Protein AF-A0A913ZLN8-F1 (afdb_monomer_lite)

pLDDT: mean 80.42, std 18.08, range [32.44, 98.0]

InterPro domains:
  IPR011989 Armadillo-like helical [G3DSA:1.25.10.10] (1-167)
  IPR016024 Armadillo-type fold [SSF48371] (2-169)
  IPR052575 Small subunit processome component 20 [PTHR17695] (1-169)

Organism: Patiria miniata (NCBI:txid46514)

Secondary structure (DSSP, 8-state):
-HHHHHHHS-HHHHHHHHHHHHHHHHHHHHH-S-HHHHHHHHHHHHHHHHHS-HHHHHHHHHHHHHGGGSS-HHHHHHHHHHHHHHHHHHGGGGGGGHHHHHHHHHHHHSHHHH--S-------HHHHHHHHHHHHHHHHHHHHHHHHHHHS--TT-HHHHHHHHHHH-HHHHHHHHHSTT-TT--HHHHHHHHHHHHHH-PPPP-

Radius of gyration: 17.84 Å; chains: 1; bounding box: 51×38×48 Å

Sequence (206 aa):
MLATIFSSFPQKTLETYAGMFFIPMATRLVNDESAKCRKITALAIRSLLQKLWVEKRDELFTMATHWLHDNNPAHQCLSSQLCGIFVDAEEAGIQRRLDDILPQIQEHIKPDGLQKDGMSAMETDDTSMEERHTDHMLFNLLSALAKMIKHCSIIGNKAYTDTLNAIWDPSNLIFSIRTPGCVWFRPSSLETCLLLNNQTSLPGPC

Structure (mmCIF, N/CA/C/O backbone):
data_AF-A0A913ZLN8-F1
#
_entry.id   AF-A0A913ZLN8-F1
#
loop_
_atom_site.group_PDB
_atom_site.id
_atom_site.type_symbol
_atom_site.label_atom_id
_atom_site.label_alt_id
_atom_site.label_comp_id
_atom_site.label_asym_id
_atom_site.label_entity_id
_atom_site.label_seq_id
_atom_site.pdbx_PDB_ins_code
_atom_site.Cartn_x
_atom_site.Cartn_y
_atom_site.Cartn_z
_atom_site.occupancy
_atom_site.B_iso_or_equiv
_atom_site.auth_seq_id
_atom_site.auth_comp_id
_atom_site.auth_asym_id
_atom_site.auth_atom_id
_atom_site.pdbx_PDB_model_num
ATOM 1 N N . MET A 1 1 ? -10.386 19.822 1.210 1.00 75.38 1 MET A N 1
ATOM 2 C CA . MET A 1 1 ? -11.855 19.659 1.225 1.00 75.38 1 MET A CA 1
ATOM 3 C C . MET A 1 1 ? -12.263 18.229 1.573 1.00 75.38 1 MET A C 1
ATOM 5 O O . MET A 1 1 ? -12.891 18.064 2.604 1.00 75.38 1 MET A O 1
ATOM 9 N N . LEU A 1 2 ? -11.859 17.197 0.813 1.00 79.62 2 LEU A N 1
ATOM 10 C CA . LEU A 1 2 ? -12.225 15.795 1.111 1.00 79.62 2 LEU A CA 1
ATOM 11 C C . LEU A 1 2 ? -11.795 15.310 2.508 1.00 79.62 2 LEU A C 1
ATOM 13 O O . LEU A 1 2 ? -12.618 14.792 3.249 1.00 79.62 2 LEU A O 1
ATOM 17 N N . ALA A 1 3 ? -10.556 15.576 2.931 1.00 75.50 3 ALA A N 1
ATOM 18 C CA . ALA A 1 3 ? -10.117 15.221 4.289 1.00 75.50 3 ALA A CA 1
ATOM 19 C C . ALA A 1 3 ? -10.977 15.881 5.395 1.00 75.50 3 ALA A C 1
ATOM 21 O O . ALA A 1 3 ? -11.254 15.280 6.431 1.00 75.50 3 ALA A O 1
ATOM 22 N N . THR A 1 4 ? -11.447 17.109 5.153 1.00 79.25 4 THR A N 1
ATOM 23 C CA . THR A 1 4 ? -12.352 17.836 6.056 1.00 79.25 4 THR A CA 1
ATOM 24 C C . THR A 1 4 ? -13.740 17.195 6.085 1.00 79.25 4 THR A C 1
ATOM 26 O O . THR A 1 4 ? -14.309 17.035 7.158 1.00 79.25 4 THR A O 1
ATOM 29 N N . ILE A 1 5 ? -14.247 16.770 4.923 1.00 79.81 5 ILE A N 1
ATOM 30 C CA . ILE A 1 5 ? -15.520 16.048 4.775 1.00 79.81 5 ILE A CA 1
ATOM 31 C C . ILE A 1 5 ? -15.513 14.760 5.608 1.00 79.81 5 ILE A C 1
ATOM 33 O O . ILE A 1 5 ? -16.460 14.504 6.342 1.00 79.81 5 ILE A O 1
ATOM 37 N N . PHE A 1 6 ? -14.425 13.987 5.583 1.00 85.44 6 PHE A N 1
ATOM 38 C CA . PHE A 1 6 ? -14.323 12.745 6.367 1.00 85.44 6 PHE A CA 1
ATOM 39 C C . PHE A 1 6 ? -14.317 12.975 7.883 1.00 85.44 6 PHE A C 1
ATOM 41 O O . PHE A 1 6 ? -14.585 12.057 8.652 1.00 85.44 6 PHE A O 1
ATOM 48 N N . SER A 1 7 ? -14.019 14.199 8.325 1.00 80.50 7 SER A N 1
ATOM 49 C CA . SER A 1 7 ? -14.037 14.564 9.744 1.00 80.50 7 SER A CA 1
ATOM 50 C C . SER A 1 7 ? -15.407 15.059 10.216 1.00 80.50 7 SER A C 1
ATOM 52 O O . SER A 1 7 ? -15.670 15.021 11.414 1.00 80.50 7 SER A O 1
ATOM 54 N N . SER A 1 8 ? -16.270 15.518 9.303 1.00 85.00 8 SER A N 1
ATOM 55 C CA . SER A 1 8 ? -17.603 16.050 9.614 1.00 85.00 8 SER A CA 1
ATOM 56 C C . SER A 1 8 ? -18.755 15.119 9.227 1.00 85.00 8 SER A C 1
ATOM 58 O O . SER A 1 8 ? -19.874 15.311 9.702 1.00 85.00 8 SER A O 1
ATOM 60 N N . PHE A 1 9 ? -18.513 14.121 8.373 1.00 85.94 9 PHE A N 1
ATOM 61 C CA . PHE A 1 9 ? -19.544 13.181 7.945 1.00 85.94 9 PHE A CA 1
ATOM 62 C C . PHE A 1 9 ? -19.979 12.241 9.079 1.00 85.94 9 PHE A C 1
ATOM 64 O O . PHE A 1 9 ? -19.132 11.733 9.817 1.00 85.94 9 PHE A O 1
ATOM 71 N N . PRO A 1 10 ? -21.285 11.934 9.193 1.00 92.12 10 PRO A N 1
ATOM 72 C CA . PRO A 1 10 ? -21.746 10.874 10.078 1.00 92.12 10 PRO A CA 1
ATOM 73 C C . PRO A 1 10 ? -21.091 9.539 9.711 1.00 92.12 10 PRO A C 1
ATOM 75 O O . PRO A 1 10 ? -21.070 9.171 8.536 1.00 92.12 10 PRO A O 1
ATOM 78 N N . GLN A 1 11 ? -20.625 8.790 10.716 1.00 92.19 11 GLN A N 1
ATOM 79 C CA . GLN A 1 11 ? -19.882 7.537 10.527 1.00 92.19 11 GLN A CA 1
ATOM 80 C C . GLN A 1 11 ? -20.578 6.580 9.551 1.00 92.19 11 GLN A C 1
ATOM 82 O O . GLN A 1 11 ? -19.998 6.198 8.545 1.00 92.19 11 GLN A O 1
ATOM 87 N N . LYS A 1 12 ? -21.856 6.256 9.792 1.00 93.19 12 LYS A N 1
ATOM 88 C CA . LYS A 1 12 ? -22.627 5.335 8.935 1.00 93.19 12 LYS A CA 1
ATOM 89 C C . LYS A 1 12 ? -22.721 5.807 7.483 1.00 93.19 12 LYS A C 1
ATOM 91 O O . LYS A 1 12 ? -22.715 4.993 6.569 1.00 93.19 12 LYS A O 1
ATOM 96 N N . THR A 1 13 ? -22.817 7.115 7.264 1.00 92.88 13 THR A N 1
ATOM 97 C CA . THR A 1 13 ? -22.842 7.692 5.916 1.00 92.88 13 THR A CA 1
ATOM 98 C C . THR A 1 13 ? -21.477 7.549 5.253 1.00 92.88 13 THR A C 1
ATOM 100 O O . THR A 1 13 ? -21.404 7.185 4.082 1.00 92.88 13 THR A O 1
ATOM 103 N N . LEU A 1 14 ? -20.397 7.795 5.999 1.00 93.38 14 LEU A N 1
ATOM 104 C CA . LEU A 1 14 ? -19.037 7.624 5.501 1.00 93.38 14 LEU A CA 1
ATOM 105 C C . LEU A 1 14 ? -18.762 6.168 5.097 1.00 93.38 14 LEU A C 1
ATOM 107 O O . LEU A 1 14 ? -18.230 5.955 4.014 1.00 93.38 14 LEU A O 1
ATOM 111 N N . GLU A 1 15 ? -19.196 5.192 5.902 1.00 94.94 15 GLU A N 1
ATOM 112 C CA . GLU A 1 15 ? -19.102 3.756 5.587 1.00 94.94 15 GLU A CA 1
ATOM 113 C C . GLU A 1 15 ? -19.798 3.411 4.263 1.00 94.94 15 GLU A C 1
ATOM 115 O O . GLU A 1 15 ? -19.210 2.778 3.384 1.00 94.94 15 GLU A O 1
ATOM 120 N N . THR A 1 16 ? -21.045 3.863 4.093 1.00 95.12 16 THR A N 1
ATOM 121 C CA . THR A 1 16 ? -21.857 3.578 2.899 1.00 95.12 16 THR A CA 1
ATOM 122 C C . THR A 1 16 ? -21.221 4.121 1.622 1.00 95.12 16 THR A C 1
ATOM 124 O O . THR A 1 16 ? -21.244 3.457 0.588 1.00 95.12 16 THR A O 1
ATOM 127 N N . TYR A 1 17 ? -20.631 5.317 1.684 1.00 94.25 17 TYR A N 1
ATOM 128 C CA . TYR A 1 17 ? -20.071 5.996 0.512 1.00 94.25 17 TYR A CA 1
ATOM 129 C C . TYR A 1 17 ? -18.547 5.867 0.388 1.00 94.25 17 TYR A C 1
ATOM 131 O O . TYR A 1 17 ? -17.961 6.441 -0.530 1.00 94.25 17 TYR A O 1
ATOM 139 N N . ALA A 1 18 ? -17.892 5.095 1.261 1.00 95.62 18 ALA A N 1
ATOM 140 C CA . ALA A 1 18 ? -16.437 4.972 1.309 1.00 95.62 18 ALA A CA 1
ATOM 141 C C . ALA A 1 18 ? -15.834 4.589 -0.050 1.00 95.62 18 ALA A C 1
ATOM 143 O O . ALA A 1 18 ? -14.889 5.232 -0.502 1.00 95.62 18 ALA A O 1
ATOM 144 N N . GLY A 1 19 ? -16.427 3.611 -0.742 1.00 95.31 19 GLY A N 1
ATOM 145 C CA . GLY A 1 19 ? -15.990 3.185 -2.076 1.00 95.31 19 GLY A CA 1
ATOM 146 C C . GLY A 1 19 ? -16.088 4.289 -3.136 1.00 95.31 19 GLY A C 1
ATOM 147 O O . GLY A 1 19 ? -15.181 4.434 -3.954 1.00 95.31 19 GLY A O 1
ATOM 148 N N . MET A 1 20 ? -17.132 5.129 -3.076 1.00 94.44 20 MET A N 1
ATOM 149 C CA . MET A 1 20 ? -17.320 6.249 -4.011 1.00 94.44 20 MET A CA 1
ATOM 150 C C . MET A 1 20 ? -16.271 7.348 -3.832 1.00 94.44 20 MET A C 1
ATOM 152 O O . MET A 1 20 ? -15.946 8.040 -4.792 1.00 94.44 20 MET A O 1
ATOM 156 N N . PHE A 1 21 ? -15.725 7.510 -2.626 1.00 94.56 21 PHE A N 1
ATOM 157 C CA . PHE A 1 21 ? -14.584 8.396 -2.401 1.00 94.56 21 PHE A CA 1
ATOM 158 C C . PHE A 1 21 ? -13.262 7.704 -2.735 1.00 94.56 21 PHE A C 1
ATOM 160 O O . PHE A 1 21 ? -12.391 8.304 -3.363 1.00 94.56 21 PHE A O 1
ATOM 167 N N . PHE A 1 22 ? -13.106 6.448 -2.317 1.00 96.88 22 PHE A N 1
ATOM 168 C CA . PHE A 1 22 ? -11.857 5.708 -2.427 1.00 96.88 22 PHE A CA 1
ATOM 169 C C . PHE A 1 22 ? -11.443 5.479 -3.881 1.00 96.88 22 PHE A C 1
ATOM 171 O O . PHE A 1 22 ? -10.316 5.816 -4.227 1.00 96.88 22 PHE A O 1
ATOM 178 N N . ILE A 1 23 ? -12.334 4.975 -4.743 1.00 94.94 23 ILE A N 1
ATOM 179 C CA . ILE A 1 23 ? -11.979 4.597 -6.123 1.00 94.94 23 ILE A CA 1
ATOM 180 C C . ILE A 1 23 ? -11.486 5.809 -6.941 1.00 94.94 23 ILE A C 1
ATOM 182 O O . ILE A 1 23 ? -10.395 5.732 -7.509 1.00 94.94 23 ILE A O 1
ATOM 186 N N . PRO A 1 24 ? -12.187 6.961 -6.983 1.00 94.25 24 PRO A N 1
ATOM 187 C CA . PRO A 1 24 ? -11.693 8.126 -7.719 1.00 94.25 24 PRO A CA 1
ATOM 188 C C . PRO A 1 24 ? -10.407 8.712 -7.129 1.00 94.25 24 PRO A C 1
ATOM 190 O O . PRO A 1 24 ? -9.556 9.199 -7.868 1.00 94.25 24 PRO A O 1
ATOM 193 N N . MET A 1 25 ? -10.231 8.670 -5.803 1.00 95.31 25 MET A N 1
ATOM 194 C CA . MET A 1 25 ? -8.975 9.107 -5.190 1.00 95.31 25 MET A CA 1
ATOM 195 C C . MET A 1 25 ? -7.825 8.153 -5.528 1.00 95.31 25 MET A C 1
ATOM 197 O O . MET A 1 25 ? -6.728 8.616 -5.831 1.00 95.31 25 MET A O 1
ATOM 201 N N . ALA A 1 26 ? -8.069 6.843 -5.526 1.00 95.56 26 ALA A N 1
ATOM 202 C CA . ALA A 1 26 ? -7.092 5.838 -5.917 1.00 95.56 26 ALA A CA 1
ATOM 203 C C . ALA A 1 26 ? -6.604 6.094 -7.348 1.00 95.56 26 ALA A C 1
ATOM 205 O O . ALA A 1 26 ? -5.412 6.279 -7.558 1.00 95.56 26 ALA A O 1
ATOM 206 N N . THR A 1 27 ? -7.497 6.250 -8.327 1.00 92.81 27 THR A N 1
ATOM 207 C CA . THR A 1 27 ? -7.073 6.498 -9.719 1.00 92.81 27 THR A CA 1
ATOM 208 C C . THR A 1 27 ? -6.265 7.791 -9.884 1.00 92.81 27 THR A C 1
ATOM 210 O O . THR A 1 27 ? -5.369 7.853 -10.726 1.00 92.81 27 THR A O 1
ATOM 213 N N . ARG A 1 28 ? -6.512 8.825 -9.070 1.00 92.69 28 ARG A N 1
ATOM 214 C CA . ARG A 1 28 ? -5.702 10.059 -9.050 1.00 92.69 28 ARG A CA 1
ATOM 215 C C . ARG A 1 28 ? -4.279 9.850 -8.519 1.00 92.69 28 ARG A C 1
ATOM 217 O O . ARG A 1 28 ? -3.421 10.677 -8.809 1.00 92.69 28 ARG A O 1
ATOM 224 N N . LEU A 1 29 ? -3.999 8.782 -7.770 1.00 91.06 29 LEU A N 1
ATOM 225 C CA . LEU A 1 29 ? -2.655 8.528 -7.243 1.00 91.06 29 LEU A CA 1
ATOM 226 C C . LEU A 1 29 ? -1.617 8.261 -8.331 1.00 91.06 29 LEU A C 1
ATOM 228 O O . LEU A 1 29 ? -0.464 8.621 -8.130 1.00 91.06 29 LEU A O 1
ATOM 232 N N . VAL A 1 30 ? -2.012 7.679 -9.463 1.00 86.06 30 VAL A N 1
ATOM 233 C CA . VAL A 1 30 ? -1.095 7.376 -10.576 1.00 86.06 30 VAL A CA 1
ATOM 234 C C . VAL A 1 30 ? -1.316 8.285 -11.786 1.00 86.06 30 VAL A C 1
ATOM 236 O O . VAL A 1 30 ? -0.367 8.579 -12.500 1.00 86.06 30 VAL A O 1
ATOM 239 N N . ASN A 1 31 ? -2.534 8.813 -11.963 1.00 87.31 31 ASN A N 1
ATOM 240 C CA . ASN A 1 31 ? -2.910 9.579 -13.158 1.00 87.31 31 ASN A CA 1
ATOM 241 C C . ASN A 1 31 ? -2.837 11.109 -13.005 1.00 87.31 31 ASN A C 1
ATOM 243 O O . ASN A 1 31 ? -3.039 11.824 -13.982 1.00 87.31 31 ASN A O 1
ATOM 247 N N . ASP A 1 32 ? -2.644 11.648 -11.798 1.00 90.56 32 ASP A N 1
ATOM 248 C CA . ASP A 1 32 ? -2.555 13.103 -11.613 1.00 90.56 32 ASP A CA 1
ATOM 249 C C . ASP A 1 32 ? -1.134 13.593 -11.912 1.00 90.56 32 ASP A C 1
ATOM 251 O O . ASP A 1 32 ? -0.174 13.119 -11.303 1.00 90.56 32 ASP A O 1
ATOM 255 N N . GLU A 1 33 ? -0.988 14.560 -12.818 1.00 87.50 33 GLU A N 1
ATOM 256 C CA . GLU A 1 33 ? 0.309 15.114 -13.229 1.00 87.50 33 GLU A CA 1
ATOM 257 C C . GLU A 1 33 ? 1.041 15.806 -12.064 1.00 87.50 33 GLU A C 1
ATOM 259 O O . GLU A 1 33 ? 2.271 15.738 -11.938 1.00 87.50 33 GLU A O 1
ATOM 264 N N . SER A 1 34 ? 0.293 16.413 -11.137 1.00 92.88 34 SER A N 1
ATOM 265 C CA . SER A 1 34 ? 0.845 17.161 -10.014 1.00 92.88 34 SER A CA 1
ATOM 266 C C . SER A 1 34 ? 1.249 16.234 -8.870 1.00 92.88 34 SER A C 1
ATOM 268 O O . SER A 1 34 ? 0.421 15.686 -8.140 1.00 92.88 34 SER A O 1
ATOM 270 N N . ALA A 1 35 ? 2.557 16.149 -8.607 1.00 90.06 35 ALA A N 1
ATOM 271 C CA . ALA A 1 35 ? 3.088 15.430 -7.444 1.00 90.06 35 ALA A CA 1
ATOM 272 C C . ALA A 1 35 ? 2.493 15.934 -6.115 1.00 90.06 35 ALA A C 1
ATOM 274 O O . ALA A 1 35 ? 2.286 15.161 -5.177 1.00 90.06 35 ALA A O 1
ATOM 275 N N . LYS A 1 36 ? 2.171 17.233 -6.044 1.00 92.31 36 LYS A N 1
ATOM 276 C CA . LYS A 1 36 ? 1.495 17.835 -4.891 1.00 92.31 36 LYS A CA 1
ATOM 277 C C . LYS A 1 36 ? 0.069 17.299 -4.745 1.00 92.31 36 LYS A C 1
ATOM 279 O O . LYS A 1 36 ? -0.316 16.960 -3.628 1.00 92.31 36 LYS A O 1
ATOM 284 N N . CYS A 1 37 ? -0.686 17.186 -5.840 1.00 92.88 37 CYS A N 1
ATOM 285 C CA . CYS A 1 37 ? -2.023 16.589 -5.818 1.00 92.88 37 CYS A CA 1
ATOM 286 C C . CYS A 1 37 ? -1.961 15.121 -5.407 1.00 92.88 37 CYS A C 1
ATOM 288 O O . CYS A 1 37 ? -2.647 14.755 -4.459 1.00 92.88 37 CYS A O 1
ATOM 290 N N . ARG A 1 38 ? -1.068 14.313 -5.999 1.00 93.88 38 ARG A N 1
ATOM 291 C CA . ARG A 1 38 ? -0.874 12.905 -5.599 1.00 93.88 38 ARG A CA 1
ATOM 292 C C . ARG A 1 38 ? -0.622 12.761 -4.095 1.00 93.88 38 ARG A C 1
ATOM 294 O O . ARG A 1 38 ? -1.258 11.945 -3.433 1.00 93.88 38 ARG A O 1
ATOM 301 N N . LYS A 1 39 ? 0.240 13.612 -3.524 1.00 93.19 39 LYS A N 1
ATOM 302 C CA . LYS A 1 39 ? 0.527 13.624 -2.079 1.00 93.19 39 LYS A CA 1
ATOM 303 C C . LYS A 1 39 ? -0.698 13.993 -1.236 1.00 93.19 39 LYS A C 1
ATOM 305 O O . LYS A 1 39 ? -0.956 13.347 -0.224 1.00 93.19 39 LYS A O 1
ATOM 310 N N . ILE A 1 40 ? -1.454 15.019 -1.629 1.00 93.56 40 ILE A N 1
ATOM 311 C CA . ILE A 1 40 ? -2.674 15.433 -0.916 1.00 93.56 40 ILE A CA 1
ATOM 312 C C . ILE A 1 40 ? -3.750 14.342 -1.004 1.00 93.56 40 ILE A C 1
ATOM 314 O O . ILE A 1 40 ? -4.418 14.064 -0.011 1.00 93.56 40 ILE A O 1
ATOM 318 N N . THR A 1 41 ? -3.886 13.694 -2.159 1.00 95.69 41 THR A N 1
ATOM 319 C CA . THR A 1 41 ? -4.802 12.572 -2.374 1.00 95.69 41 THR A CA 1
ATOM 320 C C . THR A 1 41 ? -4.435 11.379 -1.497 1.00 95.69 41 THR A C 1
ATOM 322 O O . THR A 1 41 ? -5.307 10.847 -0.818 1.00 95.69 41 THR A O 1
ATOM 325 N N . ALA A 1 42 ? -3.152 11.012 -1.412 1.00 95.62 42 ALA A N 1
ATOM 326 C CA . ALA A 1 42 ? -2.692 9.949 -0.517 1.00 95.62 42 ALA A CA 1
ATOM 327 C C . ALA A 1 42 ? -3.033 10.243 0.955 1.00 95.62 42 ALA A C 1
ATOM 329 O O . ALA A 1 42 ? -3.521 9.368 1.669 1.00 95.62 42 ALA A O 1
ATOM 330 N N . LEU A 1 43 ? -2.852 11.494 1.397 1.00 94.69 43 LEU A N 1
ATOM 331 C CA . LEU A 1 43 ? -3.252 11.923 2.741 1.00 94.69 43 LEU A CA 1
ATOM 332 C C . LEU A 1 43 ? -4.769 11.832 2.947 1.00 94.69 43 LEU A C 1
ATOM 334 O O . LEU A 1 43 ? -5.209 11.383 4.000 1.00 94.69 43 LEU A O 1
ATOM 338 N N . ALA A 1 44 ? -5.566 12.217 1.949 1.00 95.62 44 ALA A N 1
ATOM 339 C CA . ALA A 1 44 ? -7.020 12.119 2.021 1.00 95.62 44 ALA A CA 1
ATOM 340 C C . ALA A 1 44 ? -7.498 10.659 2.095 1.00 95.62 44 ALA A C 1
ATOM 342 O O . ALA A 1 44 ? -8.359 10.357 2.919 1.00 95.62 44 ALA A O 1
ATOM 343 N N . ILE A 1 45 ? -6.911 9.752 1.305 1.00 97.25 45 ILE A N 1
ATOM 344 C CA . ILE A 1 45 ? -7.191 8.309 1.377 1.00 97.25 45 ILE A CA 1
ATOM 345 C C . ILE A 1 45 ? -6.833 7.779 2.763 1.00 97.25 45 ILE A C 1
ATOM 347 O O . ILE A 1 45 ? -7.662 7.135 3.397 1.00 97.25 45 ILE A O 1
ATOM 351 N N . ARG A 1 46 ? -5.642 8.100 3.279 1.00 96.75 46 ARG A N 1
ATOM 352 C CA . ARG A 1 46 ? -5.238 7.695 4.631 1.00 96.75 46 ARG A CA 1
ATOM 353 C C . ARG A 1 46 ? -6.245 8.164 5.685 1.00 96.75 46 ARG A C 1
ATOM 355 O O . ARG A 1 46 ? -6.669 7.367 6.517 1.00 96.75 46 ARG A O 1
ATOM 362 N N . SER A 1 47 ? -6.661 9.431 5.631 1.00 95.19 47 SER A N 1
ATOM 363 C CA . SER A 1 47 ? -7.665 9.980 6.550 1.00 95.19 47 SER A CA 1
ATOM 364 C C . SER A 1 47 ? -9.027 9.298 6.422 1.00 95.19 47 SER A C 1
ATOM 366 O O . SER A 1 47 ? -9.687 9.106 7.438 1.00 95.19 47 SER A O 1
ATOM 368 N N . LEU A 1 48 ? -9.446 8.917 5.209 1.00 96.56 48 LEU A N 1
ATOM 369 C CA . LEU A 1 48 ? -10.651 8.113 5.003 1.00 96.56 48 LEU A CA 1
ATOM 370 C C . LEU A 1 48 ? -10.506 6.762 5.709 1.00 96.56 48 LEU A C 1
ATOM 372 O O . LEU A 1 48 ? -11.322 6.439 6.564 1.00 96.56 48 LEU A O 1
ATOM 376 N N . LEU A 1 49 ? -9.442 6.011 5.410 1.00 97.12 49 LEU A N 1
ATOM 377 C CA . LEU A 1 49 ? -9.219 4.670 5.957 1.00 97.12 49 LEU A CA 1
ATOM 378 C C . LEU A 1 49 ? -9.205 4.661 7.489 1.00 97.12 49 LEU A C 1
ATOM 380 O O . LEU A 1 49 ? -9.840 3.802 8.091 1.00 97.12 49 LEU A O 1
ATOM 384 N N . GLN A 1 50 ? -8.555 5.646 8.117 1.00 95.19 50 GLN A N 1
ATOM 385 C CA . GLN A 1 50 ? -8.504 5.793 9.577 1.00 95.19 50 GLN A CA 1
ATOM 386 C C . GLN A 1 50 ? -9.876 6.010 10.225 1.00 95.19 50 GLN A C 1
ATOM 388 O O . GLN A 1 50 ? -10.038 5.738 11.414 1.00 95.19 50 GLN A O 1
ATOM 393 N N . LYS A 1 51 ? -10.857 6.513 9.469 1.00 94.69 51 LYS A N 1
ATOM 394 C CA . LYS A 1 51 ? -12.225 6.704 9.952 1.00 94.69 51 LYS A CA 1
ATOM 395 C C . LYS A 1 51 ? -13.095 5.475 9.759 1.00 94.69 51 LYS A C 1
ATOM 397 O O . LYS A 1 51 ? -14.049 5.342 10.507 1.00 94.69 51 LYS A O 1
ATOM 402 N N . LEU A 1 52 ? -12.792 4.600 8.805 1.00 96.12 52 LEU A N 1
ATOM 403 C CA . LEU A 1 52 ? -13.617 3.427 8.515 1.00 96.12 52 LEU A CA 1
ATOM 404 C C . LEU A 1 52 ? -13.469 2.341 9.579 1.00 96.12 52 LEU A C 1
ATOM 406 O O . LEU A 1 52 ? -12.381 2.146 10.133 1.00 96.12 52 LEU A O 1
ATOM 410 N N . TRP A 1 53 ? -14.549 1.603 9.805 1.00 96.00 53 TRP A N 1
A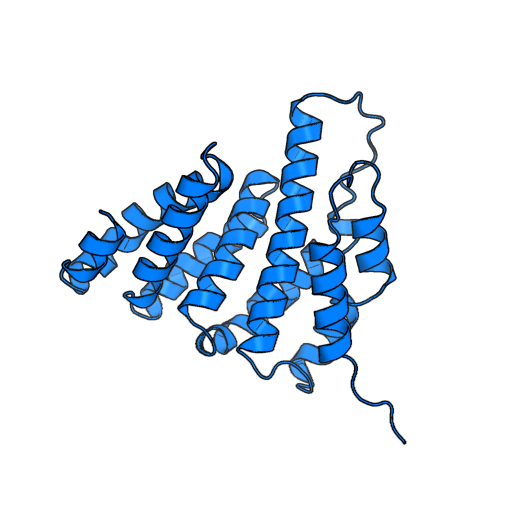TOM 411 C CA . TRP A 1 53 ? -14.543 0.346 10.538 1.00 96.00 53 TRP A CA 1
ATOM 412 C C . TRP A 1 53 ? -13.734 -0.718 9.801 1.00 96.00 53 TRP A C 1
ATOM 414 O O . TRP A 1 53 ? -13.441 -0.606 8.606 1.00 96.00 53 TRP A O 1
ATOM 424 N N . VAL A 1 54 ? -13.332 -1.740 10.553 1.00 95.31 54 VAL A N 1
ATOM 425 C CA . VAL A 1 54 ? -12.418 -2.779 10.074 1.00 95.31 54 VAL A CA 1
ATOM 426 C C . VAL A 1 54 ? -13.017 -3.495 8.868 1.00 95.31 54 VAL A C 1
ATOM 428 O O . VAL A 1 54 ? -12.336 -3.646 7.864 1.00 95.31 54 VAL A O 1
ATOM 431 N N . GLU A 1 55 ? -14.307 -3.814 8.903 1.00 95.44 55 GLU A N 1
ATOM 432 C CA . GLU A 1 55 ? -15.007 -4.551 7.851 1.00 95.44 55 GLU A CA 1
ATOM 433 C C . GLU A 1 55 ? -14.970 -3.799 6.515 1.00 95.44 55 GLU A C 1
ATOM 435 O O . GLU A 1 55 ? -14.573 -4.349 5.490 1.00 95.44 55 GLU A O 1
ATOM 440 N N . LYS A 1 56 ? -15.297 -2.501 6.518 1.00 97.25 56 LYS A N 1
ATOM 441 C CA . LYS A 1 56 ? -15.246 -1.687 5.295 1.00 97.25 56 LYS A CA 1
ATOM 442 C C . LYS A 1 56 ? -13.816 -1.471 4.820 1.00 97.25 56 LYS A C 1
ATOM 444 O O . LYS A 1 56 ? -13.556 -1.443 3.619 1.00 97.25 56 LYS A O 1
ATOM 449 N N . ARG A 1 57 ? -12.873 -1.313 5.750 1.00 97.06 57 ARG A N 1
ATOM 450 C CA . ARG A 1 57 ? -11.450 -1.211 5.422 1.00 97.06 57 ARG A CA 1
ATOM 451 C C . ARG A 1 57 ? -10.948 -2.493 4.757 1.00 97.06 57 ARG A C 1
ATOM 453 O O . ARG A 1 57 ? -10.142 -2.404 3.838 1.00 97.06 57 ARG A O 1
ATOM 460 N N . ASP A 1 58 ? -11.452 -3.649 5.178 1.00 96.19 58 ASP A N 1
ATOM 461 C CA . ASP A 1 58 ? -11.145 -4.958 4.597 1.00 96.19 58 ASP A CA 1
ATOM 462 C C . ASP A 1 58 ? -11.665 -5.072 3.177 1.00 96.19 58 ASP A C 1
ATOM 464 O O . ASP A 1 58 ? -10.884 -5.403 2.291 1.00 96.19 58 ASP A O 1
ATOM 468 N N . GLU A 1 59 ? -12.917 -4.682 2.937 1.00 96.75 59 GLU A N 1
ATOM 469 C CA . GLU A 1 59 ? -13.476 -4.621 1.584 1.00 96.75 59 GLU A CA 1
ATOM 470 C C . GLU A 1 59 ? -12.616 -3.754 0.647 1.00 96.75 59 GLU A C 1
ATOM 472 O O . GLU A 1 59 ? -12.287 -4.163 -0.469 1.00 96.75 59 GLU A O 1
ATOM 477 N N . LEU A 1 60 ? -12.213 -2.559 1.101 1.00 97.69 60 LEU A N 1
ATOM 478 C CA . LEU A 1 60 ? -11.378 -1.660 0.299 1.00 97.69 60 LEU A CA 1
ATOM 479 C C . LEU A 1 60 ? -9.962 -2.204 0.089 1.00 97.69 60 LEU A C 1
ATOM 481 O O . LEU A 1 60 ? -9.384 -1.986 -0.976 1.00 97.69 60 LEU A O 1
ATOM 485 N N . PHE A 1 61 ? -9.400 -2.897 1.080 1.00 97.12 61 PHE A N 1
ATOM 486 C CA . PHE A 1 61 ? -8.086 -3.520 0.956 1.00 97.12 61 PHE A CA 1
ATOM 487 C C . PHE A 1 61 ? -8.111 -4.673 -0.045 1.00 97.12 61 PHE A C 1
ATOM 489 O O . PHE A 1 61 ? -7.267 -4.703 -0.932 1.00 97.12 61 PHE A O 1
ATOM 496 N N . THR A 1 62 ? -9.105 -5.563 0.034 1.00 95.50 62 THR A N 1
ATOM 497 C CA . THR A 1 62 ? -9.293 -6.658 -0.930 1.00 95.50 62 THR A CA 1
ATOM 498 C C . THR A 1 62 ? -9.432 -6.127 -2.354 1.00 95.50 62 THR A C 1
ATOM 500 O O . THR A 1 62 ? -8.832 -6.665 -3.280 1.00 95.50 62 THR A O 1
ATOM 503 N N . MET A 1 63 ? -10.174 -5.033 -2.543 1.00 95.06 63 MET A N 1
ATOM 504 C CA . MET A 1 63 ? -10.263 -4.379 -3.849 1.00 95.06 63 MET A CA 1
ATOM 505 C C . MET A 1 63 ? -8.907 -3.822 -4.308 1.00 95.06 63 MET A C 1
ATOM 507 O O . MET A 1 63 ? -8.544 -3.978 -5.471 1.00 95.06 63 MET A O 1
ATOM 511 N N . ALA A 1 64 ? -8.149 -3.190 -3.408 1.00 95.31 64 ALA A N 1
ATOM 512 C CA . ALA A 1 64 ? -6.838 -2.642 -3.735 1.00 95.31 64 ALA A CA 1
ATOM 513 C C . ALA A 1 64 ? -5.829 -3.734 -4.111 1.00 95.31 64 ALA A C 1
ATOM 515 O O . ALA A 1 64 ? -5.117 -3.565 -5.097 1.00 95.31 64 ALA A O 1
ATOM 516 N N . THR A 1 65 ? -5.771 -4.848 -3.377 1.00 94.00 65 THR A N 1
ATOM 517 C CA . THR A 1 65 ? -4.853 -5.965 -3.662 1.00 94.00 65 THR A CA 1
ATOM 518 C C . THR A 1 65 ? -5.276 -6.782 -4.881 1.00 94.00 65 THR A C 1
ATOM 520 O O . THR A 1 65 ? -4.423 -7.329 -5.574 1.00 94.00 65 THR A O 1
ATOM 523 N N . HIS A 1 66 ? -6.563 -6.799 -5.239 1.00 93.88 66 HIS A N 1
ATOM 524 C CA . HIS A 1 66 ? -7.007 -7.402 -6.497 1.00 93.88 66 HIS A CA 1
ATOM 525 C C . HIS A 1 66 ? -6.317 -6.768 -7.719 1.00 93.88 66 HIS A C 1
ATOM 527 O O . HIS A 1 66 ? -5.927 -7.480 -8.639 1.00 93.88 66 HIS A O 1
ATOM 533 N N . TRP A 1 67 ? -6.097 -5.447 -7.724 1.00 93.81 67 TRP A N 1
ATOM 534 C CA . TRP A 1 67 ? -5.393 -4.756 -8.818 1.00 93.81 67 TRP A CA 1
ATOM 535 C C . TRP A 1 67 ? -3.914 -5.135 -8.959 1.00 93.81 67 TRP A C 1
ATOM 537 O O . TRP A 1 67 ? -3.324 -4.852 -9.999 1.00 93.81 67 TRP A O 1
ATOM 547 N N . LEU A 1 68 ? -3.315 -5.772 -7.950 1.00 90.19 68 LEU A N 1
ATOM 548 C CA . LEU A 1 68 ? -1.940 -6.263 -8.035 1.00 90.19 68 LEU A CA 1
ATOM 549 C C . LEU A 1 68 ? -1.821 -7.454 -8.999 1.00 90.19 68 LEU A C 1
ATOM 551 O O . LEU A 1 68 ? -0.822 -7.598 -9.693 1.00 90.19 68 LEU A O 1
ATOM 555 N N . HIS A 1 69 ? -2.887 -8.247 -9.103 1.00 89.62 69 HIS A N 1
ATOM 556 C CA . HIS A 1 69 ? -2.957 -9.437 -9.951 1.00 89.62 69 HIS A CA 1
ATOM 557 C C . HIS A 1 69 ? -3.446 -9.128 -11.377 1.00 89.62 69 HIS A C 1
ATOM 559 O O . HIS A 1 69 ? -3.675 -10.043 -12.165 1.00 89.62 69 HIS A O 1
ATOM 565 N N . ASP A 1 70 ? -3.656 -7.853 -11.714 1.00 89.12 70 ASP A N 1
ATOM 566 C CA . ASP A 1 70 ? -4.035 -7.453 -13.067 1.00 89.12 70 ASP A CA 1
ATOM 567 C C . ASP A 1 70 ? -2.815 -7.475 -14.003 1.00 89.12 70 ASP A C 1
ATOM 569 O O . ASP A 1 70 ? -1.676 -7.297 -13.578 1.00 89.12 70 ASP A O 1
ATOM 573 N N . ASN A 1 71 ? -3.050 -7.626 -15.304 1.00 85.69 71 ASN A N 1
ATOM 574 C CA . ASN A 1 71 ? -2.004 -7.628 -16.323 1.00 85.69 71 ASN A CA 1
ATOM 575 C C . ASN A 1 71 ? -1.503 -6.220 -16.683 1.00 85.69 71 ASN A C 1
ATOM 577 O O . ASN A 1 71 ? -0.534 -6.106 -17.439 1.00 85.69 71 ASN A O 1
ATOM 581 N N . ASN A 1 72 ? -2.152 -5.172 -16.165 1.00 89.25 72 ASN A N 1
ATOM 582 C CA . ASN A 1 72 ? -1.847 -3.770 -16.437 1.00 89.25 72 ASN A CA 1
ATOM 583 C C . ASN A 1 72 ? -0.850 -3.187 -15.405 1.00 89.25 72 ASN A C 1
ATOM 585 O O . ASN A 1 72 ? -1.230 -3.009 -14.242 1.00 89.25 72 ASN A O 1
ATOM 589 N N . PRO A 1 73 ? 0.371 -2.783 -15.813 1.00 88.12 73 PRO A N 1
ATOM 590 C CA . PRO A 1 73 ? 1.371 -2.202 -14.910 1.00 88.12 73 PRO A CA 1
ATOM 591 C C . PRO A 1 73 ? 0.882 -0.976 -14.127 1.00 88.12 73 PRO A C 1
ATOM 593 O O . PRO A 1 73 ? 1.257 -0.783 -12.970 1.00 88.12 73 PRO A O 1
ATOM 596 N N . ALA A 1 74 ? -0.003 -0.152 -14.700 1.00 90.56 74 ALA A N 1
ATOM 597 C CA . ALA A 1 74 ? -0.567 1.001 -14.001 1.00 90.56 74 ALA A CA 1
ATOM 598 C C . ALA A 1 74 ? -1.485 0.585 -12.838 1.00 90.56 74 ALA A C 1
ATOM 600 O O . ALA A 1 74 ? -1.486 1.236 -11.789 1.00 90.56 74 ALA A O 1
ATOM 601 N N . HIS A 1 75 ? -2.229 -0.518 -12.985 1.00 93.62 75 HIS A N 1
ATOM 602 C CA . HIS A 1 75 ? -3.056 -1.076 -11.910 1.00 93.62 75 HIS A CA 1
ATOM 603 C C . HIS A 1 75 ? -2.187 -1.655 -10.789 1.00 93.62 75 HIS A C 1
ATOM 605 O O . HIS A 1 75 ? -2.449 -1.396 -9.612 1.00 93.62 75 HIS A O 1
ATOM 611 N N . GLN A 1 76 ? -1.098 -2.337 -11.139 1.00 93.25 76 GLN A N 1
ATOM 612 C CA . GLN A 1 76 ? -0.154 -2.879 -10.162 1.00 93.25 76 GLN A CA 1
ATOM 613 C C . GLN A 1 76 ? 0.612 -1.762 -9.424 1.00 93.25 76 GLN A C 1
ATOM 615 O O . GLN A 1 76 ? 0.761 -1.786 -8.196 1.00 93.25 76 GLN A O 1
ATOM 620 N N . CYS A 1 77 ? 1.019 -0.708 -10.141 1.00 92.88 77 CYS A N 1
ATOM 621 C CA . CYS A 1 77 ? 1.597 0.508 -9.560 1.00 92.88 77 CYS A CA 1
ATOM 622 C C . CYS A 1 77 ? 0.621 1.196 -8.591 1.00 92.88 77 CYS A C 1
ATOM 624 O O . CYS A 1 77 ? 1.020 1.641 -7.512 1.00 92.88 77 CYS A O 1
ATOM 626 N N . LEU A 1 78 ? -0.663 1.271 -8.947 1.00 95.75 78 LEU A N 1
ATOM 627 C CA . LEU A 1 78 ? -1.699 1.809 -8.069 1.00 95.75 78 LEU A CA 1
ATOM 628 C C . LEU A 1 78 ? -1.875 0.947 -6.811 1.00 95.75 78 LEU A C 1
ATOM 630 O O . LEU A 1 78 ? -1.882 1.470 -5.694 1.00 95.75 78 LEU A O 1
ATOM 634 N N . SER A 1 79 ? -2.002 -0.368 -6.988 1.00 96.38 79 SER A N 1
ATOM 635 C CA . SER A 1 79 ? -2.193 -1.329 -5.902 1.00 96.38 79 SER A CA 1
ATOM 636 C C . SER A 1 79 ? -1.053 -1.281 -4.883 1.00 96.38 79 SER A C 1
ATOM 638 O O . SER A 1 79 ? -1.285 -1.096 -3.687 1.00 96.38 79 SER A O 1
ATOM 640 N N . SER A 1 80 ? 0.191 -1.346 -5.358 1.00 95.19 80 SER A N 1
ATOM 641 C CA . SER A 1 80 ? 1.391 -1.265 -4.517 1.00 95.19 80 SER A CA 1
ATOM 642 C C . SER A 1 80 ? 1.474 0.051 -3.732 1.00 95.19 80 SER A C 1
ATOM 644 O O . SER A 1 80 ? 1.813 0.051 -2.545 1.00 95.19 80 SER A O 1
ATOM 646 N N . GLN A 1 81 ? 1.100 1.181 -4.342 1.00 95.94 81 GLN A N 1
ATOM 647 C CA . GLN A 1 81 ? 1.043 2.468 -3.647 1.00 95.94 81 GLN A CA 1
ATOM 648 C C . GLN A 1 81 ? -0.027 2.479 -2.549 1.00 95.94 81 GLN A C 1
ATOM 650 O O . GLN A 1 81 ? 0.218 2.971 -1.442 1.00 95.94 81 GLN A O 1
ATOM 655 N N . LEU A 1 82 ? -1.210 1.928 -2.837 1.00 97.62 82 LEU A N 1
ATOM 656 C CA . LEU A 1 82 ? -2.295 1.808 -1.867 1.00 97.62 82 LEU A CA 1
ATOM 657 C C . LEU A 1 82 ? -1.900 0.910 -0.697 1.00 97.62 82 LEU A C 1
ATOM 659 O O . LEU A 1 82 ? -2.175 1.285 0.440 1.00 97.62 82 LEU A O 1
ATOM 663 N N . CYS A 1 83 ? -1.194 -0.198 -0.938 1.00 96.88 83 CYS A N 1
ATOM 664 C CA . CYS A 1 83 ? -0.676 -1.066 0.123 1.00 96.88 83 CYS A CA 1
ATOM 665 C C . CYS A 1 83 ? 0.124 -0.260 1.155 1.00 96.88 83 CYS A C 1
ATOM 667 O O . CYS A 1 83 ? -0.152 -0.328 2.352 1.00 96.88 83 CYS A O 1
ATOM 669 N N . GLY A 1 84 ? 1.041 0.600 0.699 1.00 95.75 84 GLY A N 1
ATOM 670 C CA . GLY A 1 84 ? 1.793 1.488 1.586 1.00 95.75 84 GLY A CA 1
ATOM 671 C C . GLY A 1 84 ? 0.922 2.488 2.362 1.00 95.75 84 GLY A C 1
ATOM 672 O O . GLY A 1 84 ? 1.263 2.829 3.493 1.00 95.75 84 GLY A O 1
ATOM 673 N N . ILE A 1 85 ? -0.193 2.952 1.786 1.00 97.62 85 ILE A N 1
ATOM 674 C CA . ILE A 1 85 ? -1.152 3.852 2.452 1.00 97.62 85 ILE A CA 1
ATOM 675 C C . ILE A 1 85 ? -1.980 3.100 3.505 1.00 97.62 85 ILE A C 1
ATOM 677 O O . ILE A 1 85 ? -2.233 3.650 4.576 1.00 97.62 85 ILE A O 1
ATOM 681 N N . PHE A 1 86 ? -2.377 1.852 3.238 1.00 98.00 86 PHE A N 1
ATOM 682 C CA . PHE A 1 86 ? -3.053 1.003 4.223 1.00 98.00 86 PHE A CA 1
ATOM 683 C C . PHE A 1 86 ? -2.155 0.722 5.424 1.00 98.00 86 PHE A C 1
ATOM 685 O O . PHE A 1 86 ? -2.618 0.853 6.555 1.00 98.00 86 PHE A O 1
ATOM 692 N N . VAL A 1 87 ? -0.868 0.437 5.203 1.00 96.62 87 VAL A N 1
ATOM 693 C CA . VAL A 1 87 ? 0.095 0.284 6.304 1.00 96.62 87 VAL A CA 1
ATOM 694 C C . VAL A 1 87 ? 0.173 1.566 7.143 1.00 96.62 87 VAL A C 1
ATOM 696 O O . VAL A 1 87 ? 0.094 1.496 8.364 1.00 96.62 87 VAL A O 1
ATOM 699 N N . ASP A 1 88 ? 0.239 2.747 6.518 1.00 95.62 88 ASP A N 1
ATOM 700 C CA . ASP A 1 88 ? 0.268 4.030 7.246 1.00 95.62 88 ASP A CA 1
ATOM 701 C C . ASP A 1 88 ? -1.051 4.353 7.982 1.00 95.62 88 ASP A C 1
ATOM 703 O O . ASP A 1 88 ? -1.075 5.197 8.887 1.00 95.62 88 ASP A O 1
ATOM 707 N N . ALA A 1 89 ? -2.176 3.785 7.539 1.00 96.50 89 ALA A N 1
ATOM 708 C CA . ALA A 1 89 ? -3.497 4.014 8.120 1.00 96.50 89 ALA A CA 1
ATOM 709 C C . ALA A 1 89 ? -3.809 3.045 9.269 1.00 96.50 89 ALA A C 1
ATOM 711 O O . ALA A 1 89 ? -4.406 3.462 10.260 1.00 96.50 89 ALA A O 1
ATOM 712 N N . GLU A 1 90 ? -3.442 1.770 9.120 1.00 95.19 90 GLU A N 1
ATOM 713 C CA . GLU A 1 90 ? -3.687 0.709 10.103 1.00 95.19 90 GLU A CA 1
ATOM 714 C C . GLU A 1 90 ? -2.551 0.563 11.122 1.00 95.19 90 GLU A C 1
ATOM 716 O O . GLU A 1 90 ? -2.789 0.067 12.223 1.00 95.19 90 GLU A O 1
ATOM 721 N N . GLU A 1 91 ? -1.335 0.989 10.770 1.00 94.38 91 GLU A N 1
ATOM 722 C CA . GLU A 1 91 ? -0.115 0.787 11.555 1.00 94.38 91 GLU A CA 1
ATOM 723 C C . GLU A 1 91 ? 0.020 -0.691 11.966 1.00 94.38 91 GLU A C 1
ATOM 725 O O . GLU A 1 91 ? -0.017 -1.565 11.101 1.00 94.38 91 GLU A O 1
ATOM 730 N N . ALA A 1 92 ? 0.123 -1.005 13.262 1.00 92.94 92 ALA A N 1
ATOM 731 C CA . ALA A 1 92 ? 0.210 -2.388 13.747 1.00 92.94 92 ALA A CA 1
ATOM 732 C C . ALA A 1 92 ? -1.013 -3.250 13.363 1.00 92.94 92 ALA A C 1
ATOM 734 O O . ALA A 1 92 ? -0.913 -4.475 13.301 1.00 92.94 92 ALA A O 1
ATOM 735 N N . GLY A 1 93 ? -2.158 -2.629 13.049 1.00 93.00 93 GLY A N 1
ATOM 736 C CA . GLY A 1 93 ? -3.364 -3.316 12.586 1.00 93.00 93 GLY A CA 1
ATOM 737 C C . GLY A 1 93 ? -3.182 -4.070 11.266 1.00 93.00 93 GLY A C 1
ATOM 738 O O . GLY A 1 93 ? -3.919 -5.024 11.026 1.00 93.00 93 GLY A O 1
ATOM 739 N N . ILE A 1 94 ? -2.170 -3.728 10.454 1.00 94.38 94 ILE A N 1
ATOM 740 C CA . ILE A 1 94 ? -1.871 -4.455 9.211 1.00 94.38 94 ILE A CA 1
ATOM 741 C C . ILE A 1 94 ? -1.404 -5.896 9.469 1.00 94.38 94 ILE A C 1
ATOM 743 O O . ILE A 1 94 ? -1.468 -6.726 8.566 1.00 94.38 94 ILE A O 1
ATOM 747 N N . GLN A 1 95 ? -0.989 -6.224 10.701 1.00 93.44 95 GLN A N 1
ATOM 748 C CA . GLN A 1 95 ? -0.488 -7.550 11.071 1.00 93.44 95 GLN A CA 1
ATOM 749 C C . GLN A 1 95 ? -1.440 -8.685 10.664 1.00 93.44 95 GLN A C 1
ATOM 751 O O . GLN A 1 95 ? -0.993 -9.733 10.213 1.00 93.44 95 GLN A O 1
ATOM 756 N N . ARG A 1 96 ? -2.754 -8.453 10.758 1.00 93.56 96 ARG A N 1
ATOM 757 C CA . ARG A 1 96 ? -3.809 -9.415 10.388 1.00 93.56 96 ARG A CA 1
ATOM 758 C C . ARG A 1 96 ? -3.881 -9.748 8.893 1.00 93.56 96 ARG A C 1
ATOM 760 O O . ARG A 1 96 ? -4.656 -10.613 8.518 1.00 93.56 96 ARG A O 1
ATOM 767 N N . ARG A 1 97 ? -3.140 -9.021 8.052 1.00 93.50 97 ARG A N 1
ATOM 768 C CA . ARG A 1 97 ? -3.104 -9.186 6.592 1.00 93.50 97 ARG A CA 1
ATOM 769 C C . ARG A 1 97 ? -1.744 -9.652 6.082 1.00 93.50 97 ARG A C 1
ATOM 771 O O . ARG A 1 97 ? -1.568 -9.769 4.874 1.00 93.50 97 ARG A O 1
ATOM 778 N N . LEU A 1 98 ? -0.766 -9.847 6.972 1.00 92.62 98 LEU A N 1
ATOM 779 C CA . LEU A 1 98 ? 0.602 -10.194 6.577 1.00 92.62 98 LEU A CA 1
ATOM 780 C C . LEU A 1 98 ? 0.666 -11.535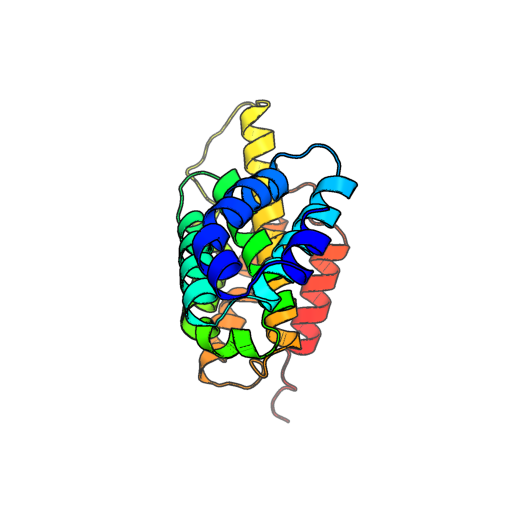 5.854 1.00 92.62 98 LEU A C 1
ATOM 782 O O . LEU A 1 98 ? 1.379 -11.634 4.858 1.00 92.62 98 LEU A O 1
ATOM 786 N N . ASP A 1 99 ? -0.121 -12.507 6.315 1.00 91.81 99 ASP A N 1
ATOM 787 C CA . ASP A 1 99 ? -0.231 -13.828 5.694 1.00 91.81 99 ASP A CA 1
ATOM 788 C C . ASP A 1 99 ? -0.697 -13.744 4.230 1.00 91.81 99 ASP A C 1
ATOM 790 O O . ASP A 1 99 ? -0.250 -14.534 3.405 1.00 91.81 99 ASP A O 1
ATOM 794 N N . ASP A 1 100 ? -1.518 -12.745 3.885 1.00 90.56 100 ASP A N 1
ATOM 795 C CA . ASP A 1 100 ? -2.016 -12.549 2.520 1.00 90.56 100 ASP A CA 1
ATOM 796 C C . ASP A 1 100 ? -1.070 -11.690 1.664 1.00 90.56 100 ASP A C 1
ATOM 798 O O . ASP A 1 100 ? -0.843 -11.990 0.492 1.00 90.56 100 ASP A O 1
ATOM 802 N N . ILE A 1 101 ? -0.520 -10.600 2.218 1.00 92.19 101 ILE A N 1
ATOM 803 C CA . ILE A 1 101 ? 0.225 -9.604 1.425 1.00 92.19 101 ILE A CA 1
ATOM 804 C C . ILE A 1 101 ? 1.711 -9.932 1.250 1.00 92.19 101 ILE A C 1
ATOM 806 O O . ILE A 1 101 ? 2.289 -9.584 0.222 1.00 92.19 101 ILE A O 1
ATOM 810 N N . LEU A 1 102 ? 2.358 -10.592 2.218 1.00 92.06 102 LEU A N 1
ATOM 811 C CA . LEU A 1 102 ? 3.784 -10.919 2.100 1.00 92.06 102 LEU A CA 1
ATOM 812 C C . LEU A 1 102 ? 4.074 -11.894 0.945 1.00 92.06 102 LEU A C 1
ATOM 814 O O . LEU A 1 102 ? 5.028 -11.633 0.208 1.00 92.06 102 LEU A O 1
ATOM 818 N N . PRO A 1 103 ? 3.270 -12.953 0.716 1.00 91.19 103 PRO A N 1
ATOM 819 C CA . PRO A 1 103 ? 3.440 -13.806 -0.458 1.00 91.19 103 PRO A CA 1
ATOM 820 C C . PRO A 1 103 ? 3.275 -13.044 -1.778 1.00 91.19 103 PRO A C 1
ATOM 822 O O . PRO A 1 103 ? 4.060 -13.254 -2.697 1.00 91.19 103 PRO A O 1
ATOM 825 N N . GLN A 1 104 ? 2.323 -12.107 -1.852 1.00 90.75 104 GLN A N 1
ATOM 826 C CA . GLN A 1 104 ? 2.124 -11.273 -3.043 1.00 90.75 104 GLN A CA 1
ATOM 827 C C . GLN A 1 104 ? 3.346 -10.383 -3.308 1.00 90.75 104 GLN A C 1
ATOM 829 O O . GLN A 1 104 ? 3.844 -10.312 -4.428 1.00 90.75 104 GLN A O 1
ATOM 834 N N . ILE A 1 105 ? 3.897 -9.742 -2.270 1.00 89.94 105 ILE A N 1
ATOM 835 C CA . ILE A 1 105 ? 5.134 -8.954 -2.397 1.00 89.94 105 ILE A CA 1
ATOM 836 C C . ILE A 1 105 ? 6.280 -9.833 -2.917 1.00 89.94 105 ILE A C 1
ATOM 838 O O . ILE A 1 105 ? 7.009 -9.418 -3.816 1.00 89.94 105 ILE A O 1
ATOM 842 N N . GLN A 1 106 ? 6.430 -11.046 -2.382 1.00 88.31 106 GLN A N 1
ATOM 843 C CA . GLN A 1 106 ? 7.451 -11.989 -2.835 1.00 88.31 106 GLN A CA 1
ATOM 844 C C . GLN A 1 106 ? 7.269 -12.374 -4.309 1.00 88.31 106 GLN A C 1
ATOM 846 O O . GLN A 1 106 ? 8.255 -12.448 -5.036 1.00 88.31 106 GLN A O 1
ATOM 851 N N . GLU A 1 107 ? 6.039 -12.630 -4.751 1.00 87.25 107 GLU A N 1
ATOM 852 C CA . GLU A 1 107 ? 5.732 -12.991 -6.137 1.00 87.25 107 GLU A CA 1
ATOM 853 C C . GLU A 1 107 ? 6.129 -11.883 -7.119 1.00 87.25 107 GLU A C 1
ATOM 855 O O . GLU A 1 107 ? 6.849 -12.146 -8.080 1.00 87.25 107 GLU A O 1
ATOM 860 N N . HIS A 1 108 ? 5.755 -10.635 -6.831 1.00 83.94 108 HIS A N 1
ATOM 861 C CA . HIS A 1 108 ? 6.005 -9.497 -7.722 1.00 83.94 108 HIS A CA 1
ATOM 862 C C . HIS A 1 108 ? 7.459 -8.995 -7.731 1.00 83.94 108 HIS A C 1
ATOM 864 O O . HIS A 1 108 ? 7.834 -8.241 -8.626 1.00 83.94 108 HIS A O 1
ATOM 870 N N . ILE A 1 109 ? 8.285 -9.394 -6.758 1.00 78.25 109 ILE A N 1
ATOM 871 C CA . ILE A 1 109 ? 9.720 -9.056 -6.714 1.00 78.25 109 ILE A CA 1
ATOM 872 C C . ILE A 1 109 ? 10.571 -10.076 -7.496 1.00 78.25 109 ILE A C 1
ATOM 874 O O . ILE A 1 109 ? 11.717 -9.785 -7.843 1.00 78.25 109 ILE A O 1
ATOM 878 N N . LYS A 1 110 ? 10.041 -11.269 -7.803 1.00 74.00 110 LYS A N 1
ATOM 879 C CA . LYS A 1 110 ? 10.807 -12.308 -8.503 1.00 74.00 110 LYS A CA 1
ATOM 880 C C . LYS A 1 110 ? 11.133 -11.921 -9.957 1.00 74.00 110 LYS A C 1
ATOM 882 O O . LYS A 1 110 ? 10.274 -11.373 -10.648 1.00 74.00 110 LYS A O 1
ATOM 887 N N . PRO A 1 111 ? 12.320 -12.310 -10.465 1.00 60.78 111 PRO A N 1
ATOM 888 C CA . PRO A 1 111 ? 12.739 -12.105 -11.852 1.00 60.78 111 PRO A CA 1
ATOM 889 C C . PRO A 1 111 ? 11.737 -12.610 -12.889 1.00 60.78 111 PRO A C 1
ATOM 891 O O . PRO A 1 111 ? 11.480 -11.934 -13.881 1.00 60.78 111 PRO A O 1
ATOM 894 N N . ASP A 1 112 ? 11.146 -13.777 -12.632 1.00 60.16 112 ASP A N 1
ATOM 895 C CA . ASP A 1 112 ? 10.183 -14.417 -13.531 1.00 60.16 112 ASP A CA 1
ATOM 896 C C . ASP A 1 112 ? 8.865 -13.631 -13.617 1.00 60.16 112 ASP A C 1
ATOM 898 O O . ASP A 1 112 ? 8.199 -13.659 -14.645 1.00 60.16 112 ASP A O 1
ATOM 902 N N . GLY A 1 113 ? 8.507 -12.879 -12.569 1.00 55.84 113 GLY A N 1
ATOM 903 C CA . GLY A 1 113 ? 7.358 -11.966 -12.583 1.00 55.84 113 GLY A CA 1
ATOM 904 C C . GLY A 1 113 ? 7.616 -10.670 -13.362 1.00 55.84 113 GLY A C 1
ATOM 905 O O . GLY A 1 113 ? 6.672 -9.976 -13.734 1.00 55.84 113 GLY A O 1
ATOM 906 N N . LEU A 1 114 ? 8.889 -10.352 -13.623 1.00 55.59 114 LEU A N 1
ATOM 907 C CA . LEU A 1 114 ? 9.338 -9.174 -14.373 1.00 55.59 114 LEU A CA 1
ATOM 908 C C . LEU A 1 114 ? 9.680 -9.511 -15.835 1.00 55.59 114 LEU A C 1
ATOM 910 O O . LEU A 1 114 ? 9.586 -8.647 -16.704 1.00 55.59 114 LEU A O 1
ATOM 914 N N . GLN A 1 115 ? 10.040 -10.765 -16.128 1.00 52.78 115 GLN A N 1
ATOM 915 C CA . GLN A 1 115 ? 10.196 -11.278 -17.490 1.00 52.78 115 GLN A CA 1
ATOM 916 C C . GLN A 1 115 ? 8.828 -11.581 -18.104 1.00 52.78 115 GLN A C 1
ATOM 918 O O . GLN A 1 115 ? 8.419 -12.732 -18.227 1.00 52.78 115 GLN A O 1
ATOM 923 N N . LYS A 1 116 ? 8.122 -10.544 -18.560 1.00 48.66 116 LYS A N 1
ATOM 924 C CA . LYS A 1 116 ? 7.188 -10.749 -19.670 1.00 48.66 116 LYS A CA 1
ATOM 925 C C . LYS A 1 116 ? 8.030 -10.970 -20.925 1.00 48.66 116 LYS A C 1
ATOM 927 O O . LYS A 1 116 ? 8.781 -10.084 -21.319 1.00 48.66 116 LYS A O 1
ATOM 932 N N . ASP A 1 117 ? 7.951 -12.196 -21.437 1.00 40.09 117 ASP A N 1
ATOM 933 C CA . ASP A 1 117 ? 8.488 -12.737 -22.688 1.00 40.09 117 ASP A CA 1
ATOM 934 C C . ASP A 1 117 ? 9.291 -11.769 -23.567 1.00 40.09 117 ASP A C 1
ATOM 936 O O . ASP A 1 117 ? 8.785 -10.760 -24.059 1.00 40.09 117 ASP A O 1
ATOM 940 N N . GLY A 1 118 ? 10.551 -12.145 -23.806 1.00 45.28 118 GLY A N 1
ATOM 941 C CA . GLY A 1 118 ? 11.532 -11.395 -24.575 1.00 45.28 118 GLY A CA 1
ATOM 942 C C . GLY A 1 118 ? 10.957 -10.674 -25.791 1.00 45.28 118 GLY A C 1
ATOM 943 O O . GLY A 1 118 ? 10.557 -11.293 -26.774 1.00 45.28 118 GLY A O 1
ATOM 944 N N . MET A 1 119 ? 11.019 -9.348 -25.752 1.00 41.88 119 MET A N 1
ATOM 945 C CA . MET A 1 119 ? 10.819 -8.526 -26.927 1.00 41.88 119 MET A CA 1
ATOM 946 C C . MET A 1 119 ? 12.079 -7.704 -27.152 1.00 41.88 119 MET A C 1
ATOM 948 O O . MET A 1 119 ? 12.433 -6.818 -26.380 1.00 41.88 119 MET A O 1
ATOM 952 N N . SER A 1 120 ? 12.738 -7.987 -28.271 1.00 44.56 120 SER A N 1
ATOM 953 C CA . SER A 1 120 ? 13.456 -6.982 -29.051 1.00 44.56 120 SER A CA 1
ATOM 954 C C . SER A 1 120 ? 12.438 -5.910 -29.484 1.00 44.56 120 SER A C 1
ATOM 956 O O . SER A 1 120 ? 12.040 -5.862 -30.648 1.00 44.56 120 SER A O 1
ATOM 958 N N . ALA A 1 121 ? 11.933 -5.114 -28.540 1.00 48.59 121 ALA A N 1
ATOM 959 C CA . ALA A 1 121 ? 10.959 -4.066 -28.799 1.00 48.59 121 ALA A CA 1
ATOM 960 C C . ALA A 1 121 ? 11.699 -2.771 -29.126 1.00 48.59 121 ALA A C 1
ATOM 962 O O . ALA A 1 121 ? 12.584 -2.334 -28.397 1.00 48.59 121 ALA A O 1
ATOM 963 N N . MET A 1 122 ? 11.326 -2.158 -30.241 1.00 54.44 122 MET A N 1
ATOM 964 C CA . MET A 1 122 ? 11.641 -0.765 -30.517 1.00 54.44 122 MET A CA 1
ATOM 965 C C . MET A 1 122 ? 11.045 0.088 -29.389 1.00 54.44 122 MET A C 1
ATOM 967 O O . MET A 1 122 ? 9.863 -0.062 -29.092 1.00 54.44 122 MET A O 1
ATOM 971 N N . GLU A 1 123 ? 11.849 0.943 -28.755 1.00 59.31 123 GLU A N 1
ATOM 972 C CA . GLU A 1 123 ? 11.383 1.847 -27.698 1.00 59.31 123 GLU A CA 1
ATOM 973 C C . GLU A 1 123 ? 10.224 2.708 -28.234 1.00 59.31 123 GLU A C 1
ATOM 975 O O . GLU A 1 123 ? 10.398 3.521 -29.146 1.00 59.31 123 GLU A O 1
ATOM 980 N N . THR A 1 124 ? 9.022 2.498 -27.694 1.00 69.94 124 THR A N 1
ATOM 981 C CA . THR A 1 124 ? 7.845 3.344 -27.932 1.00 69.94 124 THR A CA 1
ATOM 982 C C . THR A 1 124 ? 7.465 4.068 -26.642 1.00 69.94 124 THR A C 1
ATOM 984 O O . THR A 1 124 ? 7.861 3.650 -25.552 1.00 69.94 124 THR A O 1
ATOM 987 N N . ASP A 1 125 ? 6.694 5.153 -26.752 1.00 69.31 125 ASP A N 1
ATOM 988 C CA . ASP A 1 125 ? 6.225 5.926 -25.590 1.00 69.31 125 ASP A CA 1
ATOM 989 C C . ASP A 1 125 ? 5.457 5.035 -24.590 1.00 69.31 125 ASP A C 1
ATOM 991 O O . ASP A 1 125 ? 5.716 5.088 -23.386 1.00 69.31 125 ASP A O 1
ATOM 995 N N . ASP A 1 126 ? 4.624 4.118 -25.095 1.00 69.88 126 ASP A N 1
ATOM 996 C CA . ASP A 1 126 ? 3.854 3.166 -24.284 1.00 69.88 126 ASP A CA 1
ATOM 997 C C . ASP A 1 126 ? 4.753 2.170 -23.531 1.00 69.88 126 ASP A C 1
ATOM 999 O O . ASP A 1 126 ? 4.575 1.975 -22.327 1.00 69.88 126 ASP A O 1
ATOM 1003 N N . THR A 1 127 ? 5.770 1.599 -24.190 1.00 70.88 127 THR A N 1
ATOM 1004 C CA . THR A 1 127 ? 6.737 0.692 -23.540 1.00 70.88 127 THR A CA 1
ATOM 1005 C C . THR A 1 127 ? 7.477 1.401 -22.402 1.00 70.88 127 THR A C 1
ATOM 1007 O O . THR A 1 127 ? 7.582 0.865 -21.301 1.00 70.88 127 THR A O 1
ATOM 1010 N N . SER A 1 128 ? 7.897 2.654 -22.618 1.00 75.31 128 SER A N 1
ATOM 1011 C CA . SER A 1 128 ? 8.584 3.448 -21.588 1.00 75.31 128 SER A CA 1
ATOM 1012 C C . SER A 1 128 ? 7.689 3.763 -20.378 1.00 75.31 128 SER A C 1
ATOM 1014 O O . SER A 1 128 ? 8.149 3.824 -19.232 1.00 75.31 128 SER A O 1
ATOM 1016 N N . MET A 1 129 ? 6.385 3.941 -20.611 1.00 78.12 129 MET A N 1
ATOM 1017 C CA . MET A 1 129 ? 5.398 4.167 -19.558 1.00 78.12 129 MET A CA 1
ATOM 1018 C C . MET A 1 129 ? 5.135 2.893 -18.755 1.00 78.12 129 MET A C 1
ATOM 1020 O O . MET A 1 129 ? 5.048 2.965 -17.528 1.00 78.12 129 MET A O 1
ATOM 1024 N N . GLU A 1 130 ? 5.024 1.731 -19.396 1.00 80.38 130 GLU A N 1
ATOM 1025 C CA . GLU A 1 130 ? 4.860 0.441 -18.712 1.00 80.38 130 GLU A CA 1
ATOM 1026 C C . GLU A 1 130 ? 6.071 0.087 -17.841 1.00 80.38 130 GLU A C 1
ATOM 1028 O O . GLU A 1 130 ? 5.903 -0.284 -16.673 1.00 80.38 130 GLU A O 1
ATOM 1033 N N . GLU A 1 131 ? 7.285 0.290 -18.357 1.00 79.44 131 GLU A N 1
ATOM 1034 C CA . GLU A 1 131 ? 8.532 0.137 -17.596 1.00 79.44 131 GLU A CA 1
ATOM 1035 C C . GLU A 1 131 ? 8.532 1.043 -16.361 1.00 79.44 131 GLU A C 1
ATOM 1037 O O . GLU A 1 131 ? 8.766 0.592 -15.239 1.00 79.44 131 GLU A O 1
ATOM 1042 N N . ARG A 1 132 ? 8.146 2.315 -16.525 1.00 81.88 132 ARG A N 1
ATOM 1043 C CA . ARG A 1 132 ? 8.060 3.267 -15.411 1.00 81.88 132 ARG A CA 1
ATOM 1044 C C . ARG A 1 132 ? 7.038 2.861 -14.348 1.00 81.88 132 ARG A C 1
ATOM 1046 O O . ARG A 1 132 ? 7.281 3.066 -13.156 1.00 81.88 132 ARG A O 1
ATOM 1053 N N . HIS A 1 133 ? 5.883 2.335 -14.748 1.00 86.44 133 HIS A N 1
ATOM 1054 C CA . HIS A 1 133 ? 4.892 1.831 -13.795 1.00 86.44 133 HIS A CA 1
ATOM 1055 C C . HIS A 1 133 ? 5.411 0.603 -13.046 1.00 86.44 133 HIS A C 1
ATOM 1057 O O . HIS A 1 133 ? 5.176 0.492 -11.843 1.00 86.44 133 HIS A O 1
ATOM 1063 N N . THR A 1 134 ? 6.154 -0.268 -13.726 1.00 84.44 134 THR A N 1
ATOM 1064 C CA . THR A 1 134 ? 6.787 -1.450 -13.126 1.00 84.44 134 THR A CA 1
ATOM 1065 C C . THR A 1 134 ? 7.849 -1.046 -12.098 1.00 84.44 134 THR A C 1
ATOM 1067 O O . THR A 1 134 ? 7.814 -1.511 -10.958 1.00 84.44 134 THR A O 1
ATOM 1070 N N . ASP A 1 135 ? 8.712 -0.084 -12.434 1.00 82.69 135 ASP A N 1
ATOM 1071 C CA . ASP A 1 135 ? 9.700 0.488 -11.508 1.00 82.69 135 ASP A CA 1
ATOM 1072 C C . ASP A 1 135 ? 9.031 1.093 -10.265 1.00 82.69 135 ASP A C 1
ATOM 1074 O O . ASP A 1 135 ? 9.428 0.842 -9.121 1.00 82.69 135 ASP A O 1
ATOM 1078 N N . HIS A 1 136 ? 7.986 1.897 -10.476 1.00 86.25 136 HIS A N 1
ATOM 1079 C CA . HIS A 1 136 ? 7.232 2.492 -9.378 1.00 86.25 136 HIS A CA 1
ATOM 1080 C C . HIS A 1 136 ? 6.525 1.432 -8.527 1.00 86.25 136 HIS A C 1
ATOM 1082 O O . HIS A 1 136 ? 6.496 1.574 -7.304 1.00 86.25 136 HIS A O 1
ATOM 1088 N N . MET A 1 137 ? 5.979 0.378 -9.140 1.00 90.25 137 MET A N 1
ATOM 1089 C CA . MET A 1 137 ? 5.362 -0.736 -8.424 1.00 90.25 137 MET A CA 1
ATOM 1090 C C . MET A 1 137 ? 6.363 -1.382 -7.466 1.00 90.25 137 MET A C 1
ATOM 1092 O O . MET A 1 137 ? 6.083 -1.481 -6.271 1.00 90.25 137 MET A O 1
ATOM 1096 N N . LEU A 1 138 ? 7.541 -1.761 -7.963 1.00 85.94 138 LEU A N 1
ATOM 1097 C CA . LEU A 1 138 ? 8.597 -2.382 -7.161 1.00 85.94 138 LEU A CA 1
ATOM 1098 C C . LEU A 1 138 ? 9.021 -1.485 -5.993 1.00 85.94 138 LEU A C 1
ATOM 1100 O O . LEU A 1 138 ? 9.055 -1.924 -4.840 1.00 85.94 138 LEU A O 1
ATOM 1104 N N . PHE A 1 139 ? 9.268 -0.201 -6.266 1.00 85.44 139 PHE A N 1
ATOM 1105 C CA . PHE A 1 139 ? 9.599 0.771 -5.226 1.00 85.44 139 PHE A CA 1
ATOM 1106 C C . PHE A 1 139 ? 8.501 0.878 -4.158 1.00 85.44 139 PHE A C 1
ATOM 1108 O O . PHE A 1 139 ? 8.795 0.921 -2.958 1.00 85.44 139 PHE A O 1
ATOM 1115 N N . ASN A 1 140 ? 7.236 0.917 -4.577 1.00 91.38 140 ASN A N 1
ATOM 1116 C CA . ASN A 1 140 ? 6.099 1.021 -3.672 1.00 91.38 140 ASN A CA 1
ATOM 1117 C C . ASN A 1 140 ? 5.938 -0.238 -2.808 1.00 91.38 1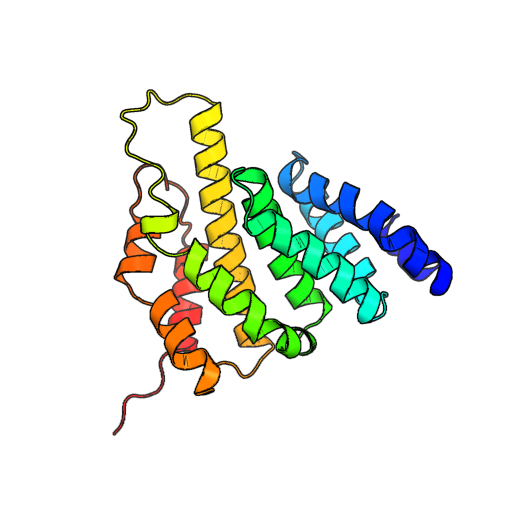40 ASN A C 1
ATOM 1119 O O . ASN A 1 140 ? 5.692 -0.100 -1.610 1.00 91.38 140 ASN A O 1
ATOM 1123 N N . LEU A 1 141 ? 6.120 -1.441 -3.370 1.00 91.69 141 LEU A N 1
ATOM 1124 C CA . LEU A 1 141 ? 6.059 -2.704 -2.621 1.00 91.69 141 LEU A CA 1
ATOM 1125 C C . LEU A 1 141 ? 7.172 -2.793 -1.573 1.00 91.69 141 LEU A C 1
ATOM 1127 O O . LEU A 1 141 ? 6.892 -3.074 -0.409 1.00 91.69 141 LEU A O 1
ATOM 1131 N N . LEU A 1 142 ? 8.413 -2.468 -1.944 1.00 88.81 142 LEU A N 1
ATOM 1132 C CA . LEU A 1 142 ? 9.539 -2.432 -1.004 1.00 88.81 142 LEU A CA 1
ATOM 1133 C C . LEU A 1 142 ? 9.333 -1.378 0.092 1.00 88.81 142 LEU A C 1
ATOM 1135 O O . LEU A 1 142 ? 9.592 -1.628 1.270 1.00 88.81 142 LEU A O 1
ATOM 1139 N N . SER A 1 143 ? 8.799 -0.212 -0.273 1.00 89.75 143 SER A N 1
ATOM 1140 C CA . SER A 1 143 ? 8.447 0.836 0.689 1.00 89.75 143 SER A CA 1
ATOM 1141 C C . SER A 1 143 ? 7.322 0.400 1.632 1.00 89.75 143 SER A C 1
ATOM 1143 O O . SER A 1 143 ? 7.354 0.718 2.821 1.00 89.75 143 SER A O 1
ATOM 1145 N N . ALA A 1 144 ? 6.318 -0.325 1.129 1.00 93.00 144 ALA A N 1
ATOM 1146 C CA . ALA A 1 144 ? 5.246 -0.883 1.944 1.00 93.00 144 ALA A CA 1
ATOM 1147 C C . ALA A 1 144 ? 5.791 -1.944 2.909 1.00 93.00 144 ALA A C 1
ATOM 1149 O O . ALA A 1 144 ? 5.492 -1.879 4.100 1.00 93.00 144 ALA A O 1
ATOM 1150 N N . LEU A 1 145 ? 6.661 -2.838 2.432 1.00 91.44 145 LEU A N 1
ATOM 1151 C CA . LEU A 1 145 ? 7.344 -3.835 3.254 1.00 91.44 145 LEU A CA 1
ATOM 1152 C C . LEU A 1 145 ? 8.166 -3.183 4.373 1.00 91.44 145 LEU A C 1
ATOM 1154 O O . LEU A 1 145 ? 8.090 -3.612 5.522 1.00 91.44 145 LEU A O 1
ATOM 1158 N N . ALA A 1 146 ? 8.878 -2.092 4.078 1.00 89.12 146 ALA A N 1
ATO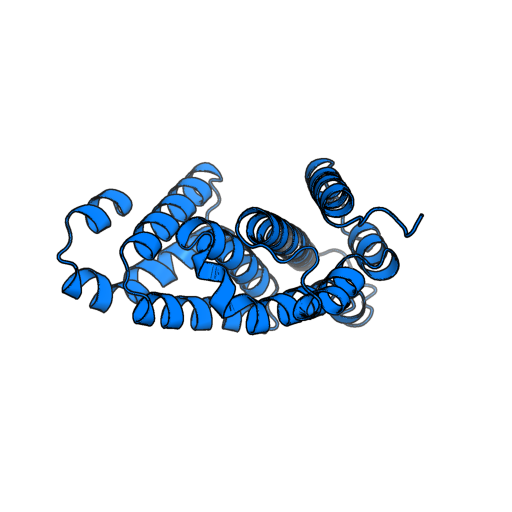M 1159 C CA . ALA A 1 146 ? 9.612 -1.335 5.090 1.00 89.12 146 ALA A CA 1
ATOM 1160 C C . ALA A 1 146 ? 8.718 -0.794 6.200 1.00 89.12 146 ALA A C 1
ATOM 1162 O O . ALA A 1 146 ? 9.042 -0.881 7.386 1.00 89.12 146 ALA A O 1
ATOM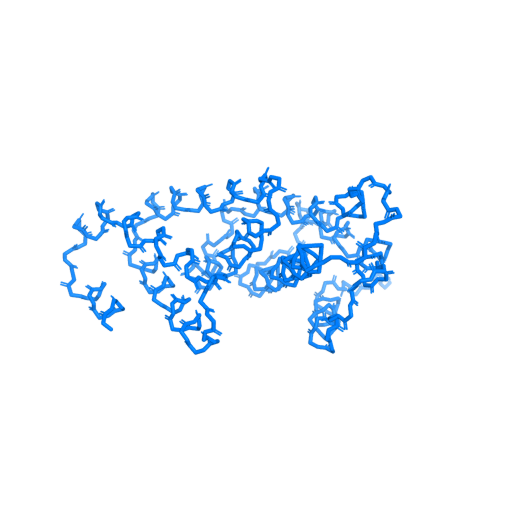 1163 N N . LYS A 1 147 ? 7.561 -0.253 5.821 1.00 90.88 147 LYS A N 1
ATOM 1164 C CA . LYS A 1 147 ? 6.572 0.225 6.783 1.00 90.88 147 LYS A CA 1
ATOM 1165 C C . LYS A 1 147 ? 5.984 -0.934 7.588 1.00 90.88 147 LYS A C 1
ATOM 1167 O O . LYS A 1 147 ? 5.826 -0.792 8.795 1.00 90.88 147 LYS A O 1
ATOM 1172 N N . MET A 1 148 ? 5.709 -2.081 6.964 1.00 92.69 148 MET A N 1
ATOM 1173 C CA . MET A 1 148 ? 5.223 -3.272 7.669 1.00 92.69 148 MET A CA 1
ATOM 1174 C C . MET A 1 148 ? 6.242 -3.753 8.702 1.00 92.69 148 MET A C 1
ATOM 1176 O O . MET A 1 148 ? 5.875 -3.968 9.847 1.00 92.69 148 MET A O 1
ATOM 1180 N N . ILE A 1 149 ? 7.524 -3.832 8.343 1.00 89.75 149 ILE A N 1
ATOM 1181 C CA . ILE A 1 149 ? 8.608 -4.191 9.270 1.00 89.75 149 ILE A CA 1
ATOM 1182 C C . ILE A 1 149 ? 8.707 -3.194 10.433 1.00 89.75 149 ILE A C 1
ATOM 1184 O O . ILE A 1 149 ? 8.932 -3.586 11.574 1.00 89.75 149 ILE A O 1
ATOM 1188 N N . LYS A 1 150 ? 8.502 -1.900 10.167 1.00 88.44 150 LYS A N 1
ATOM 1189 C CA . LYS A 1 150 ? 8.501 -0.864 11.206 1.00 88.44 150 LYS A CA 1
ATOM 1190 C C . LYS A 1 150 ? 7.317 -0.990 12.173 1.00 88.44 150 LYS A C 1
ATOM 1192 O O . LYS A 1 150 ? 7.477 -0.730 13.363 1.00 88.44 150 LYS A O 1
ATOM 1197 N N . HIS A 1 151 ? 6.126 -1.296 11.663 1.00 88.06 151 HIS A N 1
ATOM 1198 C CA . HIS A 1 151 ? 4.884 -1.300 12.444 1.00 88.06 151 HIS A CA 1
ATOM 1199 C C . HIS A 1 151 ? 4.529 -2.670 13.035 1.00 88.06 151 HIS A C 1
ATOM 1201 O O . HIS A 1 151 ? 3.756 -2.735 13.990 1.00 88.06 151 HIS A O 1
ATOM 1207 N N . CYS A 1 152 ? 5.096 -3.750 12.502 1.00 85.88 152 CYS A N 1
ATOM 1208 C CA . CYS A 1 152 ? 4.838 -5.120 12.918 1.00 85.88 152 CYS A CA 1
ATOM 1209 C C . CYS A 1 152 ? 6.145 -5.815 13.310 1.00 85.88 152 CYS A C 1
ATOM 1211 O O . CYS A 1 152 ? 7.174 -5.666 12.656 1.00 85.88 152 CYS A O 1
ATOM 1213 N N . SER A 1 153 ? 6.097 -6.659 14.339 1.00 81.50 153 SER A N 1
ATOM 1214 C CA . SER A 1 153 ? 7.231 -7.496 14.753 1.00 81.50 153 SER A CA 1
ATOM 1215 C C . SER A 1 153 ? 7.400 -8.712 13.828 1.00 81.50 153 SER A C 1
ATOM 1217 O O . SER A 1 153 ? 7.240 -9.856 14.247 1.00 81.50 153 SER A O 1
ATOM 1219 N N . ILE A 1 154 ? 7.660 -8.461 12.541 1.00 82.19 154 ILE A N 1
ATOM 1220 C CA . ILE A 1 154 ? 7.828 -9.502 11.510 1.00 82.19 154 ILE A CA 1
ATOM 1221 C C . ILE A 1 154 ? 9.239 -10.103 11.578 1.00 82.19 154 ILE A C 1
ATOM 1223 O O . ILE A 1 154 ? 9.423 -11.301 11.367 1.00 82.19 154 ILE A O 1
ATOM 1227 N N . ILE A 1 155 ? 10.239 -9.285 11.926 1.00 77.75 155 ILE A N 1
ATOM 1228 C CA . ILE A 1 155 ? 11.627 -9.730 12.097 1.00 77.75 155 ILE A CA 1
ATOM 1229 C C . ILE A 1 155 ? 11.712 -10.704 13.276 1.00 77.75 155 ILE A C 1
ATOM 1231 O O . ILE A 1 155 ? 11.246 -10.409 14.376 1.00 77.75 155 ILE A O 1
ATOM 1235 N N . GLY A 1 156 ? 12.319 -11.869 13.044 1.00 73.12 156 GLY A N 1
ATOM 1236 C CA . GLY A 1 156 ? 12.459 -12.929 14.047 1.00 73.12 156 GLY A CA 1
ATOM 1237 C C . GLY A 1 156 ? 11.217 -13.811 14.213 1.00 73.12 156 GLY A C 1
ATOM 1238 O O . GLY A 1 156 ? 11.267 -14.799 14.947 1.00 73.12 156 GLY A O 1
ATOM 1239 N N . ASN A 1 157 ? 10.117 -13.514 13.513 1.00 84.56 157 ASN A N 1
ATOM 1240 C CA . ASN A 1 157 ? 8.973 -14.411 13.459 1.00 84.56 157 ASN A CA 1
ATOM 1241 C C . ASN A 1 157 ? 9.235 -15.529 12.439 1.00 84.56 157 ASN A C 1
ATOM 1243 O O . ASN A 1 157 ? 9.365 -15.288 11.235 1.00 84.56 157 ASN A O 1
ATOM 1247 N N . LYS A 1 158 ? 9.274 -16.773 12.928 1.00 85.81 158 LYS A N 1
ATOM 1248 C CA . LYS A 1 158 ? 9.525 -17.964 12.105 1.00 85.81 158 LYS A CA 1
ATOM 1249 C C . LYS A 1 158 ? 8.516 -18.126 10.966 1.00 85.81 158 LYS A C 1
ATOM 1251 O O . LYS A 1 158 ? 8.899 -18.634 9.924 1.00 85.81 158 LYS A O 1
ATOM 1256 N N . ALA A 1 159 ? 7.277 -17.655 11.137 1.00 87.81 159 ALA A N 1
ATOM 1257 C CA . ALA A 1 159 ? 6.241 -17.751 10.108 1.00 87.81 159 ALA A CA 1
ATOM 1258 C C . ALA A 1 159 ? 6.581 -16.964 8.831 1.00 87.81 159 ALA A C 1
ATOM 1260 O O . ALA A 1 159 ? 6.200 -17.375 7.744 1.00 87.81 159 ALA A O 1
ATOM 1261 N N . TYR A 1 160 ? 7.326 -15.860 8.954 1.00 87.69 160 TYR A N 1
ATOM 1262 C CA . TYR A 1 160 ? 7.618 -14.955 7.836 1.00 87.69 160 TYR A CA 1
ATOM 1263 C C . TYR A 1 160 ? 9.080 -14.987 7.388 1.00 87.69 160 TYR A C 1
ATOM 1265 O O . TYR A 1 160 ? 9.441 -14.324 6.419 1.00 87.69 160 TYR A O 1
ATOM 1273 N N . THR A 1 161 ? 9.936 -15.727 8.098 1.00 85.75 161 THR A N 1
ATOM 1274 C CA . THR A 1 161 ? 11.388 -15.717 7.870 1.00 85.75 161 THR A CA 1
ATOM 1275 C C . THR A 1 161 ? 11.736 -16.184 6.459 1.00 85.75 161 THR A C 1
ATOM 1277 O O . THR A 1 161 ? 12.513 -15.521 5.777 1.00 85.75 161 THR A O 1
ATOM 1280 N N . ASP A 1 162 ? 11.116 -17.265 5.987 1.00 87.31 162 ASP A N 1
ATOM 1281 C CA . ASP A 1 162 ? 11.393 -17.810 4.655 1.00 87.31 162 ASP A CA 1
ATOM 1282 C C . ASP A 1 162 ? 10.932 -16.856 3.544 1.00 87.31 162 ASP A C 1
ATOM 1284 O O . ASP A 1 162 ? 11.681 -16.588 2.604 1.00 87.31 162 ASP A O 1
ATOM 1288 N N . THR A 1 163 ? 9.741 -16.268 3.691 1.00 87.81 163 THR A N 1
ATOM 1289 C CA . THR A 1 163 ? 9.198 -15.266 2.761 1.00 87.81 163 THR A CA 1
ATOM 1290 C C . THR A 1 163 ? 10.091 -14.029 2.685 1.00 87.81 163 THR A C 1
ATOM 1292 O O . THR A 1 163 ? 10.422 -13.571 1.593 1.00 87.81 163 THR A O 1
ATOM 1295 N N . LEU A 1 164 ? 10.532 -13.506 3.834 1.00 85.69 164 LEU A N 1
ATOM 1296 C CA . LEU A 1 164 ? 11.436 -12.355 3.891 1.00 85.69 164 LEU A CA 1
ATOM 1297 C C . LEU A 1 164 ? 12.801 -12.676 3.280 1.00 85.69 164 LEU A C 1
ATOM 1299 O O . LEU A 1 164 ? 13.310 -11.878 2.500 1.00 85.69 164 LEU A O 1
ATOM 1303 N N . ASN A 1 165 ? 13.377 -13.842 3.578 1.00 84.25 165 ASN A N 1
ATOM 1304 C CA . ASN A 1 165 ? 14.649 -14.263 2.991 1.00 84.25 165 ASN A CA 1
ATOM 1305 C C . ASN A 1 165 ? 14.554 -14.391 1.469 1.00 84.25 165 ASN A C 1
ATOM 1307 O O . ASN A 1 165 ? 15.477 -13.987 0.770 1.00 84.25 165 ASN A O 1
ATOM 1311 N N . ALA A 1 166 ? 13.434 -14.896 0.948 1.00 84.81 166 ALA A N 1
ATOM 1312 C CA . ALA A 1 166 ? 13.212 -14.969 -0.489 1.00 84.81 166 ALA A CA 1
ATOM 1313 C C . ALA A 1 166 ? 13.063 -13.580 -1.131 1.00 84.81 166 ALA A C 1
ATOM 1315 O O . ALA A 1 166 ? 13.574 -13.363 -2.227 1.00 84.81 166 ALA A O 1
ATOM 1316 N N . ILE A 1 167 ? 12.404 -12.628 -0.461 1.00 82.62 167 ILE A N 1
ATOM 1317 C CA . ILE A 1 167 ? 12.339 -11.230 -0.922 1.00 82.62 167 ILE A CA 1
ATOM 1318 C C . ILE A 1 167 ? 13.741 -10.599 -0.946 1.00 82.62 167 ILE A C 1
ATOM 1320 O O . ILE A 1 167 ? 14.077 -9.885 -1.890 1.00 82.62 167 ILE A O 1
ATOM 1324 N N . TRP A 1 168 ? 14.564 -10.882 0.067 1.00 77.56 168 TRP A N 1
ATOM 1325 C CA . TRP A 1 168 ? 15.923 -10.347 0.193 1.00 77.56 168 TRP A CA 1
ATOM 1326 C C . TRP A 1 168 ? 16.989 -11.107 -0.576 1.00 77.56 168 TRP A C 1
ATOM 1328 O O . TRP A 1 168 ? 18.145 -10.677 -0.559 1.00 77.56 168 TRP A O 1
ATOM 1338 N N . ASP A 1 169 ? 16.629 -12.197 -1.253 1.00 79.31 169 ASP A N 1
ATOM 1339 C CA . ASP A 1 169 ? 17.572 -12.943 -2.068 1.00 79.31 169 ASP A CA 1
ATOM 1340 C C . ASP A 1 169 ? 18.219 -11.975 -3.075 1.00 79.31 169 ASP A C 1
ATOM 1342 O O . ASP A 1 169 ? 17.518 -11.374 -3.903 1.00 79.31 169 ASP A O 1
ATOM 1346 N N . PRO A 1 170 ? 19.552 -11.790 -3.019 1.00 66.62 170 PRO A N 1
ATOM 1347 C CA . PRO A 1 170 ? 20.245 -10.879 -3.911 1.00 66.62 170 PRO A CA 1
ATOM 1348 C C . PRO A 1 170 ? 19.995 -11.202 -5.381 1.00 66.62 170 PRO A C 1
ATOM 1350 O O . PRO A 1 170 ? 20.031 -10.292 -6.195 1.00 66.62 170 PRO A O 1
ATOM 1353 N N . SER A 1 171 ? 19.711 -12.454 -5.747 1.00 67.62 171 SER A N 1
ATOM 1354 C CA . SER A 1 171 ? 19.355 -12.810 -7.123 1.00 67.62 171 SER A CA 1
ATOM 1355 C C . SER A 1 171 ? 18.045 -12.154 -7.581 1.00 67.62 171 SER A C 1
ATOM 1357 O O . SER A 1 171 ? 17.982 -11.666 -8.709 1.00 67.62 171 SER A O 1
ATOM 1359 N N . ASN A 1 172 ? 17.052 -12.035 -6.694 1.00 65.94 172 ASN A N 1
ATOM 1360 C CA . ASN A 1 172 ? 15.784 -11.357 -6.972 1.00 65.94 172 ASN A CA 1
ATOM 1361 C C . ASN A 1 172 ? 15.970 -9.833 -7.002 1.00 65.94 172 ASN A C 1
ATOM 1363 O O . ASN A 1 172 ? 15.523 -9.156 -7.930 1.00 65.94 172 ASN A O 1
ATOM 1367 N N . LEU A 1 173 ? 16.710 -9.289 -6.030 1.00 62.12 173 LEU A N 1
ATOM 1368 C CA . LEU A 1 173 ? 16.918 -7.846 -5.914 1.00 62.12 173 LEU A CA 1
ATOM 1369 C C . LEU A 1 173 ? 17.857 -7.292 -7.001 1.00 62.12 173 LEU A C 1
ATOM 1371 O O . LEU A 1 173 ? 17.575 -6.258 -7.599 1.00 62.12 173 LEU A O 1
ATOM 1375 N N . ILE A 1 174 ? 18.962 -7.982 -7.300 1.00 57.22 174 ILE A N 1
ATOM 1376 C CA . ILE A 1 174 ? 19.921 -7.581 -8.344 1.00 57.22 174 ILE A CA 1
ATOM 1377 C C . ILE A 1 174 ? 19.267 -7.660 -9.721 1.00 57.22 174 ILE A C 1
ATOM 1379 O O . ILE A 1 174 ? 19.536 -6.797 -10.551 1.00 57.22 174 ILE A O 1
ATOM 1383 N N . PHE A 1 175 ? 18.400 -8.643 -9.976 1.00 53.25 175 PHE A N 1
ATOM 1384 C CA . PHE A 1 175 ? 17.663 -8.708 -11.236 1.00 53.25 175 PHE A CA 1
ATOM 1385 C C . PHE A 1 175 ? 16.722 -7.510 -11.404 1.00 53.25 175 PHE A C 1
ATOM 1387 O O . PHE A 1 175 ? 16.732 -6.882 -12.461 1.00 53.25 175 PHE A O 1
ATOM 1394 N N . SER A 1 176 ? 15.988 -7.148 -10.348 1.00 55.91 176 SER A N 1
ATOM 1395 C CA . SER A 1 176 ? 15.123 -5.962 -10.318 1.00 55.91 176 SER A CA 1
ATOM 1396 C C . SER A 1 176 ? 15.901 -4.645 -10.493 1.00 55.91 176 SER A C 1
ATOM 1398 O O . SER A 1 176 ? 15.394 -3.700 -11.083 1.00 55.91 176 SER A O 1
ATOM 1400 N N . ILE A 1 177 ? 17.154 -4.578 -10.031 1.00 54.62 177 ILE A N 1
ATOM 1401 C CA . ILE A 1 177 ? 18.028 -3.399 -10.189 1.00 54.62 177 ILE A CA 1
ATOM 1402 C C . ILE A 1 177 ? 18.694 -3.347 -11.578 1.00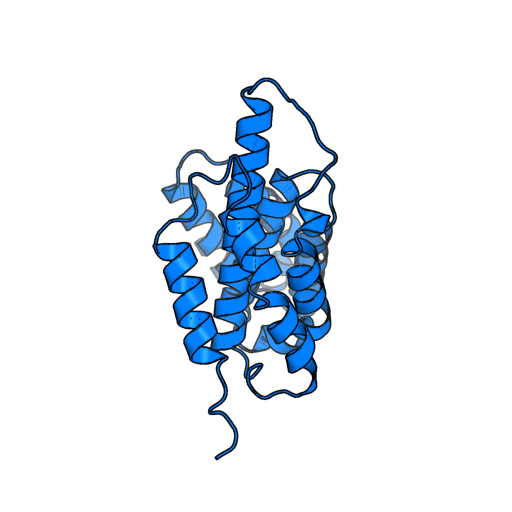 54.62 177 ILE A C 1
ATOM 1404 O O . ILE A 1 177 ? 19.089 -2.277 -12.037 1.00 54.62 177 ILE A O 1
ATOM 1408 N N . ARG A 1 178 ? 18.880 -4.498 -12.236 1.00 48.00 178 ARG A N 1
ATOM 1409 C CA . ARG A 1 178 ? 19.734 -4.651 -13.429 1.00 48.00 178 ARG A CA 1
ATOM 1410 C C . ARG A 1 178 ? 18.950 -4.964 -14.706 1.00 48.00 178 ARG A C 1
ATOM 1412 O O . ARG A 1 178 ? 19.566 -5.237 -15.736 1.00 48.00 178 ARG A O 1
ATOM 1419 N N . THR A 1 179 ? 17.620 -4.933 -14.651 1.00 48.84 179 THR A N 1
ATOM 1420 C CA . THR A 1 179 ? 16.757 -5.096 -15.824 1.00 48.84 179 THR A CA 1
ATOM 1421 C C . THR A 1 179 ? 17.015 -3.930 -16.799 1.00 48.84 179 THR A C 1
ATOM 1423 O O . THR A 1 179 ? 17.050 -2.774 -16.364 1.00 48.84 179 THR A O 1
ATOM 1426 N N . PRO A 1 180 ? 17.281 -4.181 -18.098 1.00 38.94 180 PRO A N 1
ATOM 1427 C CA . PRO A 1 180 ? 17.479 -3.108 -19.075 1.00 38.94 180 PRO A CA 1
ATOM 1428 C C . PRO A 1 180 ? 16.209 -2.244 -19.144 1.00 38.94 180 PRO A C 1
ATOM 1430 O O . PRO A 1 180 ? 15.137 -2.797 -19.341 1.00 38.94 180 PRO A O 1
ATOM 1433 N N . GLY A 1 181 ? 16.325 -0.927 -18.929 1.00 47.72 181 GLY A N 1
ATOM 1434 C CA . GLY A 1 181 ? 15.183 0.005 -18.822 1.00 47.72 181 GLY A CA 1
ATOM 1435 C C . GLY A 1 181 ? 14.992 0.614 -17.422 1.00 47.72 181 GLY A C 1
ATOM 1436 O O . GLY A 1 181 ? 14.527 1.748 -17.297 1.00 47.72 181 GLY A O 1
ATOM 1437 N N . CYS A 1 182 ? 15.482 -0.047 -16.364 1.00 47.53 182 CYS A N 1
ATOM 1438 C CA . CYS A 1 182 ? 15.427 0.440 -14.978 1.00 47.53 182 CYS A CA 1
ATOM 1439 C C . CYS A 1 182 ? 16.463 1.554 -14.711 1.00 47.53 182 CYS A C 1
ATOM 1441 O O . CYS A 1 182 ? 17.450 1.380 -13.996 1.00 47.53 182 CYS A O 1
ATOM 1443 N N . VAL A 1 183 ? 16.263 2.739 -15.292 1.00 42.38 183 VAL A N 1
ATOM 1444 C CA . VAL A 1 183 ? 17.148 3.912 -15.118 1.00 42.38 183 VAL A CA 1
ATOM 1445 C C . VAL A 1 183 ? 16.994 4.550 -13.721 1.00 42.38 183 VAL A C 1
ATOM 1447 O O . VAL A 1 183 ? 17.798 5.392 -13.315 1.00 42.38 183 VAL A O 1
ATOM 1450 N N . TRP A 1 184 ? 15.983 4.148 -12.940 1.00 43.16 184 TRP A N 1
ATOM 1451 C CA . TRP A 1 184 ? 15.505 4.916 -11.786 1.00 43.16 184 TRP A CA 1
ATOM 1452 C C . TRP A 1 184 ? 15.570 4.216 -10.433 1.00 43.16 184 TRP A C 1
ATOM 1454 O O . TRP A 1 184 ? 14.921 4.705 -9.501 1.00 43.16 184 TRP A O 1
ATOM 1464 N N . PHE A 1 185 ? 16.379 3.163 -10.254 1.00 44.06 185 PHE A N 1
ATOM 1465 C CA . PHE A 1 185 ? 16.723 2.703 -8.901 1.00 44.06 185 PHE A CA 1
ATOM 1466 C C . PHE A 1 185 ? 17.556 3.798 -8.209 1.00 44.06 185 PHE A C 1
ATOM 1468 O O . PHE A 1 185 ? 18.784 3.781 -8.169 1.00 44.06 185 PHE A O 1
ATOM 1475 N N . ARG A 1 186 ? 16.868 4.849 -7.742 1.00 49.38 186 ARG A N 1
ATOM 1476 C CA . ARG A 1 186 ? 17.452 6.001 -7.065 1.00 49.38 186 ARG A CA 1
ATOM 1477 C C . ARG A 1 186 ? 18.242 5.492 -5.861 1.00 49.38 186 ARG A C 1
ATOM 1479 O O . ARG A 1 186 ? 17.871 4.470 -5.277 1.00 49.38 186 ARG A O 1
ATOM 1486 N N . PRO A 1 187 ? 19.227 6.272 -5.386 1.00 48.12 187 PRO A N 1
ATOM 1487 C CA . PRO A 1 187 ? 19.864 6.041 -4.095 1.00 48.12 187 PRO A CA 1
ATOM 1488 C C . PRO A 1 187 ? 18.854 5.740 -2.983 1.00 48.12 187 PRO A C 1
ATOM 1490 O O . PRO A 1 187 ? 19.134 4.904 -2.149 1.00 48.12 187 PRO A O 1
ATOM 1493 N N . SER A 1 188 ? 17.649 6.322 -3.030 1.00 38.97 188 SER A N 1
ATOM 1494 C CA . SER A 1 188 ? 16.558 6.080 -2.077 1.00 38.97 188 SER A CA 1
ATOM 1495 C C . SER A 1 188 ? 16.008 4.647 -2.074 1.00 38.97 188 SER A C 1
ATOM 1497 O O . SER A 1 188 ? 15.662 4.145 -1.009 1.00 38.97 188 SER A O 1
ATOM 1499 N N . SER A 1 189 ? 15.919 3.974 -3.225 1.00 47.81 189 SER A N 1
ATOM 1500 C CA . SER A 1 189 ? 15.504 2.564 -3.305 1.00 47.81 189 SER A CA 1
ATOM 1501 C C . SER A 1 189 ? 16.608 1.658 -2.764 1.00 47.81 189 SER A C 1
ATOM 1503 O O . SER A 1 189 ? 16.332 0.735 -2.003 1.00 47.81 189 SER A O 1
ATOM 1505 N N . LEU A 1 190 ? 17.868 1.978 -3.083 1.00 54.16 190 LEU A N 1
ATOM 1506 C CA . LEU A 1 190 ? 19.043 1.284 -2.554 1.00 54.16 190 LEU A CA 1
ATOM 1507 C C . LEU A 1 190 ? 19.181 1.490 -1.040 1.00 54.16 190 LEU A C 1
ATOM 1509 O O . LEU A 1 190 ? 19.425 0.544 -0.311 1.00 54.16 190 LEU A O 1
ATOM 1513 N N . GLU A 1 191 ? 18.968 2.710 -0.558 1.00 54.28 191 GLU A N 1
ATOM 1514 C CA . GLU A 1 191 ? 18.988 3.099 0.851 1.00 54.28 191 GLU A CA 1
ATOM 1515 C C . GLU A 1 191 ? 17.842 2.437 1.610 1.00 54.28 191 GLU A C 1
ATOM 1517 O O . GLU A 1 191 ? 18.055 1.927 2.700 1.00 54.28 191 GLU A O 1
ATOM 1522 N N . THR A 1 192 ? 16.654 2.335 1.009 1.00 55.81 192 THR A N 1
ATOM 1523 C CA . THR A 1 192 ? 15.538 1.565 1.573 1.00 55.81 192 THR A CA 1
ATOM 1524 C C . THR A 1 192 ? 15.894 0.081 1.658 1.00 55.81 192 THR A C 1
ATOM 1526 O O . THR A 1 192 ? 15.722 -0.513 2.715 1.00 55.81 192 THR A O 1
ATOM 1529 N N . CYS A 1 193 ? 16.483 -0.509 0.613 1.00 56.16 193 CYS A N 1
ATOM 1530 C CA . CYS A 1 193 ? 16.962 -1.895 0.648 1.00 56.16 193 CYS A CA 1
ATOM 1531 C C . CYS A 1 193 ? 18.081 -2.105 1.681 1.00 56.16 193 CYS A C 1
ATOM 1533 O O . CYS A 1 193 ? 18.080 -3.108 2.382 1.00 56.16 193 CYS A O 1
ATOM 1535 N N . LEU A 1 194 ? 19.015 -1.161 1.817 1.00 58.62 194 LEU A N 1
ATOM 1536 C CA . LEU A 1 194 ? 20.112 -1.210 2.788 1.00 58.62 194 LEU A CA 1
ATOM 1537 C C . LEU A 1 194 ? 19.608 -1.047 4.225 1.00 58.62 194 LEU A C 1
ATOM 1539 O O . LEU A 1 194 ? 20.046 -1.773 5.114 1.00 58.62 194 LEU A O 1
ATOM 1543 N N . LEU A 1 195 ? 18.672 -0.125 4.461 1.00 58.47 195 LEU A N 1
ATOM 1544 C CA . LEU A 1 195 ? 18.012 0.055 5.753 1.00 58.47 195 LEU A CA 1
ATOM 1545 C C . LEU A 1 195 ? 17.210 -1.189 6.128 1.00 58.47 195 LEU A C 1
ATOM 1547 O O . LEU A 1 195 ? 17.252 -1.602 7.282 1.00 58.47 195 LEU A O 1
ATOM 1551 N N . LEU A 1 196 ? 16.528 -1.809 5.164 1.00 59.66 196 LEU A N 1
ATOM 1552 C CA . LEU A 1 196 ? 15.788 -3.047 5.386 1.00 59.66 196 LEU A CA 1
ATOM 1553 C C . LEU A 1 196 ? 16.723 -4.215 5.673 1.00 59.66 196 LEU A C 1
ATOM 1555 O O . LEU A 1 196 ? 16.539 -4.876 6.688 1.00 59.66 196 LEU A O 1
ATOM 1559 N N . ASN A 1 197 ? 17.775 -4.394 4.872 1.00 58.81 197 ASN A N 1
ATOM 1560 C CA . ASN A 1 197 ? 18.777 -5.436 5.080 1.00 58.81 197 ASN A CA 1
ATOM 1561 C C . ASN A 1 197 ? 19.462 -5.306 6.452 1.00 58.81 197 ASN A C 1
ATOM 1563 O O . ASN A 1 197 ? 19.646 -6.296 7.155 1.00 58.81 197 ASN A O 1
ATOM 1567 N N . ASN A 1 198 ? 19.779 -4.083 6.887 1.00 59.62 198 ASN A N 1
ATOM 1568 C CA . ASN A 1 198 ? 20.332 -3.830 8.222 1.00 59.62 198 ASN A CA 1
ATOM 1569 C C . ASN A 1 198 ? 19.334 -4.105 9.358 1.00 59.62 198 ASN A C 1
ATOM 1571 O O . ASN A 1 198 ? 19.758 -4.356 10.481 1.00 59.62 198 ASN A O 1
ATOM 1575 N N . GLN A 1 199 ? 18.024 -4.045 9.104 1.00 55.47 199 GLN A N 1
ATOM 1576 C CA . GLN A 1 199 ? 17.009 -4.391 10.103 1.00 55.47 199 GLN A CA 1
ATOM 1577 C C . GLN A 1 199 ? 16.685 -5.889 10.122 1.00 55.47 199 GLN A C 1
ATOM 1579 O O . GLN A 1 199 ? 16.304 -6.410 11.166 1.00 55.47 199 GLN A O 1
ATOM 1584 N N . THR A 1 200 ? 16.846 -6.593 9.000 1.00 52.59 200 THR A N 1
ATOM 1585 C CA . THR A 1 200 ? 16.514 -8.021 8.870 1.00 52.59 200 THR A CA 1
ATOM 1586 C C . THR A 1 200 ? 17.708 -8.954 9.054 1.00 52.59 200 THR A C 1
ATOM 1588 O O . THR A 1 200 ? 17.506 -10.151 9.255 1.00 52.59 200 THR A O 1
ATOM 1591 N N . SER A 1 201 ? 18.941 -8.442 9.018 1.00 50.72 201 SER A N 1
ATOM 1592 C CA . SER A 1 201 ? 20.140 -9.214 9.359 1.00 50.72 201 SER A CA 1
ATOM 1593 C C . SER A 1 201 ? 20.136 -9.552 10.850 1.00 50.72 201 SER A C 1
ATOM 1595 O O . SER A 1 201 ? 20.494 -8.754 11.713 1.00 50.72 201 SER A O 1
ATOM 1597 N N . LEU A 1 202 ? 19.704 -10.774 11.159 1.00 44.41 202 LEU A N 1
ATOM 1598 C CA . LEU A 1 202 ? 19.898 -11.357 12.480 1.00 44.41 202 LEU A CA 1
ATOM 1599 C C . LEU A 1 202 ? 21.409 -11.456 12.754 1.00 44.41 202 LEU A C 1
ATOM 1601 O O . LEU A 1 202 ? 22.156 -11.837 11.846 1.00 44.41 202 LEU A O 1
ATOM 1605 N N . PRO A 1 203 ? 21.882 -11.147 13.978 1.00 35.62 203 PRO A N 1
ATOM 1606 C CA . PRO A 1 203 ? 23.256 -11.448 14.346 1.00 35.62 203 PRO A CA 1
ATOM 1607 C C . PRO A 1 203 ? 23.460 -12.950 14.144 1.00 35.62 203 PRO A C 1
ATOM 1609 O O . PRO A 1 203 ? 22.686 -13.761 14.658 1.00 35.62 203 PRO A O 1
ATOM 1612 N N . GLY A 1 204 ? 24.452 -13.306 13.326 1.00 32.44 204 GLY A N 1
ATOM 1613 C CA . GLY A 1 204 ? 24.797 -14.702 13.081 1.00 32.44 204 GLY A CA 1
ATOM 1614 C C . GLY A 1 204 ? 25.026 -15.439 14.406 1.00 32.44 204 GLY A C 1
ATOM 1615 O O . GLY A 1 204 ? 25.396 -14.802 15.397 1.00 32.44 204 GLY A O 1
ATOM 1616 N N . PRO A 1 205 ? 24.782 -16.759 14.459 1.00 35.53 205 PRO A N 1
ATOM 1617 C CA . PRO A 1 205 ? 25.032 -17.522 15.672 1.00 35.53 205 PRO A CA 1
ATOM 1618 C C . PRO A 1 205 ? 26.512 -17.382 16.059 1.00 35.53 205 PRO A C 1
ATOM 1620 O O . PRO A 1 205 ? 27.388 -17.694 15.250 1.00 35.53 205 PRO A O 1
ATOM 1623 N N . CYS A 1 206 ? 26.761 -16.855 17.262 1.00 35.88 206 CYS A N 1
ATOM 1624 C CA . CYS A 1 206 ? 28.070 -16.878 17.917 1.00 35.88 206 CYS A CA 1
ATOM 1625 C C . CYS A 1 206 ? 28.520 -18.314 18.200 1.00 35.88 206 CYS A C 1
ATOM 1627 O O . CYS A 1 206 ? 27.647 -19.139 18.561 1.00 35.88 206 CYS A O 1
#

Foldseek 3Di:
DLLVCLVPDDLVVLLVCVCVLQPVLLLCLQPPPDPVSNVVSLVSNLSSLLSHDPVSNVVSLVVLVVLCPDPQLLSLLSSLQVLLSSCVNCQLPCVVCCVPLLVSLLCLLALVVVPPDDDPDDDDPVVLVSLVSSLSSNLSSLSSVLSCVVRYVLAPPPVCLVSVCSSLPCNSVVSSCPPPSNPPCDVVVVVSSVVVCVSNDDDPDD